Protein AF-A0A4Y8X1B8-F1 (afdb_monomer_lite)

Structure (mmCIF, N/CA/C/O backbone):
data_AF-A0A4Y8X1B8-F1
#
_entry.id   AF-A0A4Y8X1B8-F1
#
loop_
_atom_site.group_PDB
_atom_site.id
_atom_site.type_symbol
_atom_site.label_atom_id
_atom_site.label_alt_id
_atom_site.label_comp_id
_atom_site.label_asym_id
_atom_site.label_entity_id
_atom_site.label_seq_id
_atom_site.pdbx_PDB_ins_code
_atom_site.Cartn_x
_atom_site.Cartn_y
_atom_site.Cartn_z
_atom_site.occupancy
_atom_site.B_iso_or_equiv
_atom_site.auth_seq_id
_atom_site.auth_comp_id
_atom_site.auth_asym_id
_atom_site.auth_atom_id
_atom_site.pdbx_PDB_model_num
ATOM 1 N N . MET A 1 1 ? -8.141 16.284 50.839 1.00 32.81 1 MET A N 1
ATOM 2 C CA . MET A 1 1 ? -8.169 14.913 50.292 1.00 32.81 1 MET A CA 1
ATOM 3 C C . MET A 1 1 ? -8.862 15.010 48.945 1.00 32.81 1 MET A C 1
ATOM 5 O O . MET A 1 1 ? -10.082 15.036 48.886 1.00 32.81 1 MET A O 1
ATOM 9 N N . THR A 1 2 ? -8.084 15.262 47.895 1.00 23.92 2 THR A N 1
ATOM 10 C CA . THR A 1 2 ? -8.598 15.524 46.546 1.00 23.92 2 THR A CA 1
ATOM 11 C C . THR A 1 2 ? -8.732 14.182 45.843 1.00 23.92 2 THR A C 1
ATOM 13 O O . THR A 1 2 ? -7.729 13.539 45.541 1.00 23.92 2 THR A O 1
ATOM 16 N N . LEU A 1 3 ? -9.973 13.729 45.685 1.00 19.64 3 LEU A N 1
ATOM 17 C CA . LEU A 1 3 ? -10.323 12.484 45.017 1.00 19.64 3 LEU A CA 1
ATOM 18 C C . LEU A 1 3 ? -10.182 12.707 43.502 1.00 19.64 3 LEU A C 1
ATOM 20 O O . LEU A 1 3 ? -11.012 13.381 42.897 1.00 19.64 3 LEU A O 1
ATOM 24 N N . TRP A 1 4 ? -9.110 12.192 42.901 1.00 21.41 4 TRP A N 1
ATOM 25 C CA . TRP A 1 4 ? -9.013 12.076 41.447 1.00 21.41 4 TRP A CA 1
ATOM 26 C C . TRP A 1 4 ? -9.917 10.923 41.011 1.00 21.41 4 TRP A C 1
ATOM 28 O O . TRP A 1 4 ? -9.629 9.760 41.286 1.00 21.41 4 TRP A O 1
ATOM 38 N N . LEU A 1 5 ? -11.041 11.256 40.378 1.00 21.44 5 LEU A N 1
ATOM 39 C CA . LEU A 1 5 ? -11.859 10.293 39.650 1.00 21.44 5 LEU A CA 1
ATOM 40 C C . LEU A 1 5 ? -11.074 9.886 38.400 1.00 21.44 5 LEU A C 1
ATOM 42 O O . LEU A 1 5 ? -10.877 10.698 37.498 1.00 21.44 5 LEU A O 1
ATOM 46 N N . ALA A 1 6 ? -10.587 8.645 38.372 1.00 23.09 6 ALA A N 1
ATOM 47 C CA . ALA A 1 6 ? -10.105 8.038 37.140 1.00 23.09 6 ALA A CA 1
ATOM 48 C C . ALA A 1 6 ? -11.269 7.991 36.131 1.00 23.09 6 ALA A C 1
ATOM 50 O O . ALA A 1 6 ? -12.372 7.590 36.522 1.00 23.09 6 ALA A O 1
ATOM 51 N N . PRO A 1 7 ? -11.070 8.402 34.865 1.00 25.70 7 PRO A N 1
ATOM 52 C CA . PRO A 1 7 ? -12.083 8.212 33.839 1.00 25.70 7 PRO A CA 1
ATOM 53 C C . PRO A 1 7 ? -12.388 6.716 33.722 1.00 25.70 7 PRO A C 1
ATOM 55 O O . PRO A 1 7 ? -11.488 5.874 33.742 1.00 25.70 7 PRO A O 1
ATOM 58 N N . SER A 1 8 ? -13.679 6.394 33.677 1.00 29.06 8 SER A N 1
ATOM 59 C CA . SER A 1 8 ? -14.186 5.039 33.493 1.00 29.06 8 SER A CA 1
ATOM 60 C C . SER A 1 8 ? -13.556 4.431 32.246 1.00 29.06 8 SER A C 1
ATOM 62 O O . SER A 1 8 ? -13.736 4.965 31.154 1.00 29.06 8 SER A O 1
ATOM 64 N N . ALA A 1 9 ? -12.822 3.332 32.415 1.00 35.66 9 ALA A N 1
ATOM 65 C CA . ALA A 1 9 ? -12.312 2.534 31.313 1.00 35.66 9 ALA A CA 1
ATOM 66 C C . ALA A 1 9 ? -13.498 2.077 30.450 1.00 35.66 9 ALA A C 1
ATOM 68 O O . ALA A 1 9 ? -14.267 1.207 30.864 1.00 35.66 9 ALA A O 1
ATOM 69 N N . GLY A 1 10 ? -13.675 2.709 29.287 1.00 37.38 10 GLY A N 1
ATOM 70 C CA . GLY A 1 10 ? -14.541 2.192 28.233 1.00 37.38 10 GLY A CA 1
ATOM 71 C C . GLY A 1 10 ? -14.094 0.778 27.864 1.00 37.38 10 GLY A C 1
ATOM 72 O O . GLY A 1 10 ? -12.918 0.431 28.016 1.00 37.38 10 GLY A O 1
ATOM 73 N N . ALA A 1 11 ? -15.033 -0.066 27.440 1.00 39.16 11 ALA A N 1
ATOM 74 C CA . ALA A 1 11 ? -14.688 -1.390 26.945 1.00 39.16 11 ALA A CA 1
ATOM 75 C C . ALA A 1 11 ? -13.701 -1.237 25.774 1.00 39.16 11 ALA A C 1
ATOM 77 O O . ALA A 1 11 ? -13.874 -0.382 24.913 1.00 39.16 11 ALA A O 1
ATOM 78 N N . ILE A 1 12 ? -12.614 -2.007 25.786 1.00 41.34 12 ILE A N 1
ATOM 79 C CA . ILE A 1 12 ? -11.640 -2.025 24.693 1.00 41.34 12 ILE A CA 1
ATOM 80 C C . ILE A 1 12 ? -11.955 -3.258 23.858 1.00 41.34 12 ILE A C 1
ATOM 82 O O . ILE A 1 12 ? -11.802 -4.384 24.342 1.00 41.34 12 ILE A O 1
ATOM 86 N N . SER A 1 13 ? -12.372 -3.051 22.612 1.00 42.44 13 SER A N 1
ATOM 87 C CA . SER A 1 13 ? -12.483 -4.143 21.652 1.00 42.44 13 SER A CA 1
ATOM 88 C C . SER A 1 13 ? -11.076 -4.564 21.227 1.00 42.44 13 SER A C 1
ATOM 90 O O . SER A 1 13 ? -10.301 -3.768 20.690 1.00 42.44 13 SER A O 1
ATOM 92 N N . ILE A 1 14 ? -10.717 -5.817 21.518 1.00 41.62 14 ILE A N 1
ATOM 93 C CA . ILE A 1 14 ? -9.473 -6.422 21.037 1.00 41.62 14 ILE A CA 1
ATOM 94 C C . ILE A 1 14 ? -9.796 -7.087 19.707 1.00 41.62 14 ILE A C 1
ATOM 96 O O . ILE A 1 14 ? -10.222 -8.244 19.661 1.00 41.62 14 ILE A O 1
ATOM 100 N N . SER A 1 15 ? -9.577 -6.361 18.621 1.00 46.97 15 SER A N 1
ATOM 101 C CA . SER A 1 15 ? -9.545 -6.966 17.303 1.00 46.97 15 SER A CA 1
ATOM 102 C C . SER A 1 15 ? -8.184 -7.612 17.082 1.00 46.97 15 SER A C 1
ATOM 104 O O . SER A 1 15 ? -7.118 -7.012 17.262 1.00 46.97 15 SER A O 1
ATOM 106 N N . ARG A 1 16 ? -8.202 -8.883 16.681 1.00 42.53 16 ARG A N 1
ATOM 107 C CA . ARG A 1 16 ? -7.026 -9.469 16.046 1.00 42.53 16 ARG A CA 1
ATOM 108 C C . ARG A 1 16 ? -6.959 -8.806 14.683 1.00 42.53 16 ARG A C 1
ATOM 110 O O . ARG A 1 16 ? -7.831 -9.067 13.857 1.00 42.53 16 ARG A O 1
ATOM 117 N N . GLY A 1 17 ? -5.966 -7.936 14.473 1.00 39.22 17 GLY A N 1
ATOM 118 C CA . GLY A 1 17 ? -5.615 -7.520 13.121 1.00 39.22 17 GLY A CA 1
ATOM 119 C C . GLY A 1 17 ? -5.569 -8.786 12.283 1.00 39.22 17 GLY A C 1
ATOM 120 O O . GLY A 1 17 ? -5.027 -9.785 12.768 1.00 39.22 17 GLY A O 1
ATOM 121 N N . TYR A 1 18 ? -6.258 -8.777 11.135 1.00 37.81 18 TYR A N 1
ATOM 122 C CA . TYR A 1 18 ? -6.296 -9.928 10.241 1.00 37.81 18 TYR A CA 1
ATOM 123 C C . TYR A 1 18 ? -4.885 -10.487 10.213 1.00 37.81 18 TYR A C 1
ATOM 125 O O . TYR A 1 18 ? -3.948 -9.718 9.970 1.00 37.81 18 TYR A O 1
ATOM 133 N N . ASP A 1 19 ? -4.730 -11.771 10.561 1.00 35.44 19 ASP A N 1
ATOM 134 C CA . ASP A 1 19 ? -3.517 -12.483 10.208 1.00 35.44 19 ASP A CA 1
ATOM 135 C C . ASP A 1 19 ? -3.429 -12.200 8.714 1.00 35.44 19 ASP A C 1
ATOM 137 O O . ASP A 1 19 ? -4.254 -12.692 7.940 1.00 35.44 19 ASP A O 1
ATOM 141 N N . ALA A 1 20 ? -2.563 -11.257 8.322 1.00 35.34 20 ALA A N 1
ATOM 142 C CA . ALA A 1 20 ? -2.159 -11.137 6.950 1.00 35.34 20 ALA A CA 1
ATOM 143 C C . ALA A 1 20 ? -1.677 -12.548 6.719 1.00 35.34 20 ALA A C 1
ATOM 145 O O . ALA A 1 20 ? -0.688 -12.968 7.329 1.00 35.34 20 ALA A O 1
ATOM 146 N N . VAL A 1 21 ? -2.493 -13.331 6.015 1.00 32.25 21 VAL A N 1
ATOM 147 C CA . VAL A 1 21 ? -2.108 -14.648 5.580 1.00 32.25 21 VAL A CA 1
ATOM 148 C C . VAL A 1 21 ? -1.034 -14.305 4.566 1.00 32.25 21 VAL A C 1
ATOM 150 O O . VAL A 1 21 ? -1.286 -14.145 3.379 1.00 32.25 21 VAL A O 1
ATOM 153 N N . LEU A 1 22 ? 0.162 -14.039 5.092 1.00 3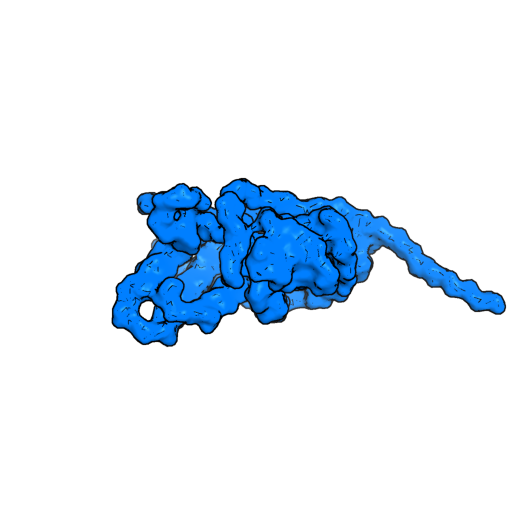6.47 22 LEU A N 1
ATOM 154 C CA . LEU A 1 22 ? 1.430 -14.226 4.448 1.00 36.47 22 LEU A CA 1
ATOM 155 C C . LEU A 1 22 ? 1.398 -15.726 4.180 1.00 36.47 22 LEU A C 1
ATOM 157 O O . LEU A 1 22 ? 1.912 -16.510 4.976 1.00 36.47 22 LEU A O 1
ATOM 161 N N . GLU A 1 23 ? 0.642 -16.137 3.156 1.00 30.20 23 GLU A N 1
ATOM 162 C CA . GLU A 1 23 ? 0.736 -17.471 2.598 1.00 30.20 23 GLU A CA 1
ATOM 163 C C . GLU A 1 23 ? 2.176 -17.564 2.121 1.00 30.20 23 GLU A C 1
ATOM 165 O O . GLU A 1 23 ? 2.534 -17.090 1.051 1.00 30.20 23 GLU A O 1
ATOM 170 N N . ASP A 1 24 ? 3.017 -18.068 3.016 1.00 32.12 24 ASP A N 1
ATOM 171 C CA . ASP A 1 24 ? 4.341 -18.576 2.737 1.00 32.12 24 ASP A CA 1
ATOM 172 C C . ASP A 1 24 ? 5.200 -17.640 1.867 1.00 32.12 24 ASP A C 1
ATOM 174 O O . ASP A 1 24 ? 5.744 -18.036 0.831 1.00 32.12 24 ASP A O 1
ATOM 178 N N . VAL A 1 25 ? 5.376 -16.383 2.307 1.00 36.53 25 VAL A N 1
ATOM 179 C CA . VAL A 1 25 ? 6.475 -15.539 1.809 1.00 36.53 25 VAL A CA 1
ATOM 180 C C . VAL A 1 25 ? 7.775 -16.108 2.387 1.00 36.53 25 VAL A C 1
ATOM 182 O O . VAL A 1 25 ? 8.379 -15.579 3.315 1.00 36.53 25 VAL A O 1
ATOM 185 N N . SER A 1 26 ? 8.204 -17.243 1.841 1.00 30.38 26 SER A N 1
ATOM 186 C CA . SER A 1 26 ? 9.432 -17.981 2.162 1.00 30.38 26 SER A CA 1
ATOM 187 C C . SER A 1 26 ? 10.692 -17.273 1.632 1.00 30.38 26 SER A C 1
ATOM 189 O O . SER A 1 26 ? 11.686 -17.883 1.240 1.00 30.38 26 SER A O 1
ATOM 191 N N . GLY A 1 27 ? 10.668 -15.942 1.565 1.00 36.19 27 GLY A N 1
ATOM 192 C CA . GLY A 1 27 ? 11.840 -15.105 1.336 1.00 36.19 27 GLY A CA 1
ATOM 193 C C . GLY A 1 27 ? 12.053 -14.258 2.565 1.00 36.19 27 GLY A C 1
ATOM 194 O O . GLY A 1 27 ? 11.122 -13.575 2.981 1.00 36.19 27 GLY A O 1
ATOM 195 N N . GLY A 1 28 ? 13.256 -14.306 3.138 1.00 36.25 28 GLY A N 1
ATOM 196 C CA . GLY A 1 28 ? 13.673 -13.308 4.117 1.00 36.25 28 GLY A CA 1
ATOM 197 C C . GLY A 1 28 ? 13.307 -11.910 3.615 1.00 36.25 28 GLY A C 1
ATOM 198 O O . GLY A 1 28 ? 13.334 -11.657 2.408 1.00 36.25 28 GLY A O 1
ATOM 199 N N . ALA A 1 29 ? 12.872 -11.048 4.533 1.00 43.81 29 ALA A N 1
ATOM 200 C CA . ALA A 1 29 ? 12.522 -9.670 4.229 1.00 43.81 29 ALA A CA 1
ATOM 201 C C . ALA A 1 29 ? 13.719 -9.014 3.537 1.00 43.81 29 ALA A C 1
ATOM 203 O O . ALA A 1 29 ? 14.686 -8.733 4.226 1.00 43.81 29 ALA A O 1
ATOM 204 N N . ALA A 1 30 ? 13.656 -8.832 2.214 1.00 51.94 30 ALA A N 1
ATOM 205 C CA . ALA A 1 30 ? 14.743 -8.250 1.434 1.00 51.94 30 ALA A CA 1
ATOM 206 C C . ALA A 1 30 ? 15.096 -6.837 1.932 1.00 51.94 30 ALA A C 1
ATOM 208 O O . ALA A 1 30 ? 14.257 -6.181 2.561 1.00 51.94 30 ALA A O 1
ATOM 209 N N . GLU A 1 31 ? 16.287 -6.342 1.565 1.00 47.38 31 GLU A N 1
ATOM 210 C CA . GLU A 1 31 ? 16.872 -5.090 2.088 1.00 47.38 31 GLU A CA 1
ATOM 211 C C . GLU A 1 31 ? 15.938 -3.870 1.99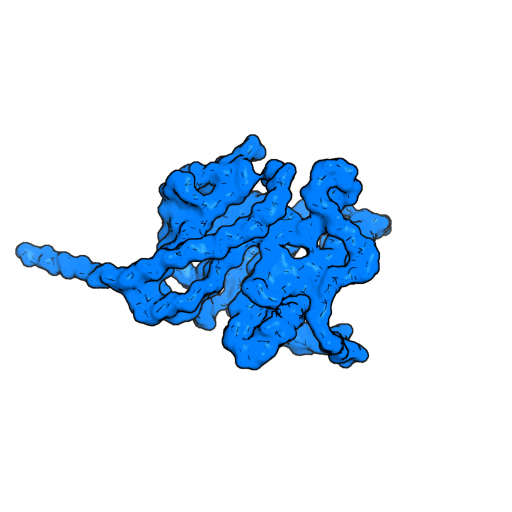2 1.00 47.38 31 GLU A C 1
ATOM 213 O O . GLU A 1 31 ? 15.992 -2.986 2.845 1.00 47.38 31 GLU A O 1
ATOM 218 N N . ASP A 1 32 ? 14.994 -3.900 1.046 1.00 54.72 32 ASP A N 1
ATOM 219 C CA . ASP A 1 32 ? 14.008 -2.860 0.767 1.00 54.72 32 ASP A CA 1
ATOM 220 C C . ASP A 1 32 ? 12.543 -3.287 1.027 1.00 54.72 32 ASP A C 1
ATOM 222 O O . ASP A 1 32 ? 11.623 -2.703 0.454 1.00 54.72 32 ASP A O 1
ATOM 226 N N . ALA A 1 33 ? 12.244 -4.308 1.827 1.00 58.34 33 ALA A N 1
ATOM 227 C CA . ALA A 1 33 ? 10.855 -4.743 2.013 1.00 58.34 33 ALA A CA 1
ATOM 228 C C . ALA A 1 33 ? 10.021 -3.697 2.786 1.00 58.34 33 ALA A C 1
ATOM 230 O O . ALA A 1 33 ? 10.399 -3.251 3.872 1.00 58.34 33 ALA A O 1
ATOM 231 N N . LEU A 1 34 ? 8.879 -3.298 2.211 1.00 67.25 34 LEU A N 1
ATOM 232 C CA . LEU A 1 34 ? 7.889 -2.421 2.838 1.00 67.25 34 LEU A CA 1
ATOM 233 C C . LEU A 1 34 ? 6.577 -3.196 2.986 1.00 67.25 34 LEU A C 1
ATOM 235 O O . LEU A 1 34 ? 5.917 -3.469 1.985 1.00 67.25 34 LEU A O 1
ATOM 239 N N . PHE A 1 35 ? 6.209 -3.546 4.214 1.00 71.00 35 PHE A N 1
ATOM 240 C CA . PHE A 1 35 ? 5.011 -4.333 4.496 1.00 71.00 35 PHE A CA 1
ATOM 241 C C . PHE A 1 35 ? 3.823 -3.438 4.814 1.00 71.00 35 PHE A C 1
ATOM 243 O O . PHE A 1 35 ? 3.973 -2.482 5.574 1.00 71.00 35 PHE A O 1
ATOM 250 N N . ILE A 1 36 ? 2.644 -3.778 4.288 1.00 71.81 36 ILE A N 1
ATOM 251 C CA . ILE A 1 36 ? 1.384 -3.082 4.585 1.00 71.81 36 ILE A CA 1
ATOM 252 C C . ILE A 1 36 ? 0.428 -4.044 5.289 1.00 71.81 36 ILE A C 1
ATOM 254 O O . ILE A 1 36 ? 0.054 -5.074 4.736 1.00 71.81 36 ILE A O 1
ATOM 258 N N . TYR A 1 37 ? -0.017 -3.675 6.486 1.00 67.62 37 TYR A N 1
ATOM 259 C CA . TYR A 1 37 ? -0.998 -4.422 7.269 1.00 67.62 37 TYR A CA 1
ATOM 260 C C . TYR A 1 37 ? -2.391 -3.804 7.104 1.00 67.62 37 TYR A C 1
ATOM 262 O O . TYR A 1 37 ? -2.575 -2.666 7.536 1.00 67.62 37 TYR A O 1
ATOM 270 N N . PRO A 1 38 ? -3.380 -4.499 6.515 1.00 62.84 38 PRO A N 1
ATOM 271 C CA . PRO A 1 38 ? -4.771 -4.066 6.528 1.00 62.84 38 PRO A CA 1
ATOM 272 C C . PRO A 1 38 ? -5.421 -4.400 7.863 1.00 62.84 38 PRO A C 1
ATOM 274 O O . PRO A 1 38 ? -5.481 -5.567 8.247 1.00 62.84 38 PRO A O 1
ATOM 277 N N . VAL A 1 39 ? -6.029 -3.416 8.517 1.00 64.38 39 VAL A N 1
ATOM 278 C CA . VAL A 1 39 ? -7.030 -3.686 9.548 1.00 64.38 39 VAL A CA 1
ATOM 279 C C . VAL A 1 39 ? -8.213 -2.743 9.349 1.00 64.38 39 VAL A C 1
ATOM 281 O O . VAL A 1 39 ? -8.120 -1.532 9.509 1.00 64.38 39 VAL A O 1
ATOM 284 N N . HIS A 1 40 ? -9.364 -3.294 8.981 1.00 62.53 40 HIS A N 1
ATOM 285 C CA . HIS A 1 40 ? -10.598 -2.523 8.997 1.00 62.53 40 HIS A CA 1
ATOM 286 C C . HIS A 1 40 ? -11.455 -2.990 10.156 1.00 62.53 40 HIS A C 1
ATOM 288 O O . HIS A 1 40 ? -11.946 -4.118 10.144 1.00 62.53 40 HIS A O 1
ATOM 294 N N . GLU A 1 41 ? -11.653 -2.098 11.117 1.00 62.59 41 GLU A N 1
ATOM 295 C CA . GLU A 1 41 ? -12.482 -2.356 12.280 1.00 62.59 41 GLU A CA 1
ATOM 296 C C . GLU A 1 41 ? -13.557 -1.285 12.407 1.00 62.59 41 GLU A C 1
ATOM 298 O O . GLU A 1 41 ? -13.306 -0.081 12.313 1.00 62.59 41 GLU A O 1
ATOM 303 N N . VAL A 1 42 ? -14.789 -1.748 12.606 1.00 59.50 42 VAL A N 1
ATOM 304 C CA . VAL A 1 42 ? -15.896 -0.883 13.003 1.00 59.50 42 VAL A CA 1
ATOM 305 C C . VAL A 1 42 ? -15.936 -0.930 14.517 1.00 59.50 42 VAL A C 1
ATOM 307 O O . VAL A 1 42 ? -16.360 -1.929 15.092 1.00 59.50 42 VAL A O 1
ATOM 310 N N . ILE A 1 43 ? -15.478 0.144 15.149 1.00 63.38 43 ILE A N 1
ATOM 311 C CA . ILE A 1 43 ? -15.431 0.231 16.602 1.00 63.38 43 ILE A CA 1
ATOM 312 C C . ILE A 1 43 ? -16.770 0.802 17.078 1.00 63.38 43 ILE A C 1
ATOM 314 O O . ILE A 1 43 ? -17.217 1.830 16.553 1.00 63.38 43 ILE A O 1
ATOM 318 N N . PRO A 1 44 ? -17.462 0.139 18.019 1.00 59.97 44 PRO A N 1
ATOM 319 C CA . PRO A 1 44 ? -18.630 0.721 18.659 1.00 59.97 44 PRO A CA 1
ATOM 320 C C . PRO A 1 44 ? -18.284 2.068 19.307 1.00 59.97 44 PRO A C 1
ATOM 322 O O . PRO A 1 44 ? -17.214 2.239 19.883 1.00 59.97 44 PRO A O 1
ATOM 325 N N . SER A 1 45 ? -19.203 3.031 19.220 1.00 58.88 45 SER A N 1
ATOM 326 C CA . SER A 1 45 ? -19.035 4.346 19.852 1.00 58.88 45 SER A CA 1
ATOM 327 C C . SER A 1 45 ? -18.765 4.200 21.355 1.00 58.88 45 SER A C 1
ATOM 329 O O . SER A 1 45 ? -19.484 3.474 22.047 1.00 58.88 45 SER A O 1
ATOM 331 N N . GLY A 1 46 ? -17.732 4.886 21.852 1.00 62.88 46 GLY A N 1
ATOM 332 C CA . GLY A 1 46 ? -17.314 4.851 23.258 1.00 62.88 46 GLY A CA 1
ATOM 333 C C . GLY A 1 46 ? -16.379 3.697 23.642 1.00 62.88 46 GLY A C 1
ATOM 334 O O . GLY A 1 46 ? -16.015 3.592 24.816 1.00 62.88 46 GLY A O 1
ATOM 335 N N . GLU A 1 47 ? -15.977 2.853 22.688 1.00 69.56 47 GLU A N 1
ATOM 336 C CA . GLU A 1 47 ? -14.942 1.836 22.884 1.00 69.56 47 GLU A CA 1
ATOM 337 C C . GLU A 1 47 ? -13.602 2.289 22.297 1.00 69.56 47 GLU A C 1
ATOM 339 O O . GLU A 1 47 ? -13.534 2.845 21.204 1.00 69.56 47 GLU A O 1
ATOM 344 N N . GLY A 1 48 ? -12.514 2.034 23.025 1.00 76.62 48 GLY A N 1
ATOM 345 C CA . GLY A 1 48 ? -11.165 2.272 22.516 1.00 76.62 48 GLY A CA 1
ATOM 346 C C . GLY A 1 48 ? -10.737 1.179 21.536 1.00 76.62 48 GLY A C 1
ATOM 347 O O . GLY A 1 48 ? -11.121 0.014 21.668 1.00 76.62 48 GLY A O 1
ATOM 348 N N . LEU A 1 49 ? -9.876 1.530 20.584 1.00 83.31 49 LEU A N 1
ATOM 349 C CA . LEU A 1 49 ? -9.223 0.582 19.687 1.00 83.31 49 LEU A CA 1
ATOM 350 C C . LEU A 1 49 ? -8.010 -0.052 20.356 1.00 83.31 49 LEU A C 1
ATOM 352 O O . LEU A 1 49 ? -7.159 0.670 20.878 1.00 83.31 49 LEU A O 1
ATOM 356 N N . ARG A 1 50 ? -7.850 -1.372 20.233 1.00 85.38 50 ARG A N 1
ATOM 357 C CA . ARG A 1 50 ? -6.575 -2.042 20.513 1.00 85.38 50 ARG A CA 1
ATOM 358 C C . ARG A 1 50 ? -6.306 -3.143 19.494 1.00 85.38 50 ARG A C 1
ATOM 360 O O . ARG A 1 50 ? -6.961 -4.179 19.518 1.00 85.38 50 ARG A O 1
ATOM 367 N N . ILE A 1 51 ? -5.317 -2.923 18.628 1.00 83.88 51 ILE A N 1
ATOM 368 C CA . ILE A 1 51 ? -4.942 -3.850 17.549 1.00 83.88 51 ILE A CA 1
ATOM 369 C C . ILE A 1 51 ? -3.542 -4.392 17.781 1.00 83.88 51 ILE A C 1
ATOM 371 O O . ILE A 1 51 ? -2.608 -3.628 18.012 1.00 83.88 51 ILE A O 1
ATOM 375 N N . LEU A 1 52 ? -3.394 -5.709 17.648 1.00 84.81 52 LEU A N 1
ATOM 376 C CA . LEU A 1 52 ? -2.100 -6.381 17.579 1.00 84.81 52 LEU A CA 1
ATOM 377 C C . LEU A 1 52 ? -1.634 -6.499 16.120 1.00 84.81 52 LEU A C 1
ATOM 379 O O . LEU A 1 52 ? -2.271 -7.174 15.314 1.00 84.81 52 LEU A O 1
ATOM 383 N N . PHE A 1 53 ? -0.481 -5.910 15.817 1.00 84.38 53 PHE A N 1
ATOM 384 C CA . PHE A 1 53 ? 0.281 -6.118 14.590 1.00 84.38 53 PHE A CA 1
ATOM 385 C C . PHE A 1 53 ? 1.387 -7.137 14.853 1.00 84.38 53 PHE A C 1
ATOM 387 O O . PHE A 1 53 ? 2.376 -6.842 15.530 1.00 84.38 53 PHE A O 1
ATOM 394 N N . ARG A 1 54 ? 1.221 -8.354 14.331 1.00 85.44 54 ARG A N 1
ATOM 395 C CA . ARG A 1 54 ? 2.241 -9.403 14.446 1.00 85.44 54 ARG A CA 1
ATOM 396 C C . ARG A 1 54 ? 3.480 -9.044 13.630 1.00 85.44 54 ARG A C 1
ATOM 398 O O . ARG A 1 54 ? 3.373 -8.435 12.565 1.00 85.44 54 ARG A O 1
ATOM 405 N N . ALA A 1 55 ? 4.645 -9.462 14.119 1.00 82.56 55 ALA A N 1
ATOM 406 C CA . ALA A 1 55 ? 5.889 -9.305 13.376 1.00 82.56 55 ALA A CA 1
ATOM 407 C C . ALA A 1 55 ? 5.807 -10.021 12.011 1.00 82.56 55 ALA A C 1
ATOM 409 O O . ALA A 1 55 ? 5.217 -11.105 11.944 1.00 82.56 55 ALA A O 1
ATOM 410 N N . PRO A 1 56 ? 6.380 -9.445 10.935 1.00 77.19 56 PRO A N 1
ATOM 411 C CA . PRO A 1 56 ? 6.519 -10.153 9.667 1.00 77.19 56 PRO A CA 1
ATOM 412 C C . PRO A 1 56 ? 7.292 -11.467 9.843 1.00 77.19 56 PRO A C 1
ATOM 414 O O . PRO A 1 56 ? 8.070 -11.621 10.788 1.00 77.19 56 PRO A O 1
ATOM 417 N N . HIS A 1 57 ? 7.120 -12.406 8.911 1.00 75.75 57 HIS A N 1
ATOM 418 C CA . HIS A 1 57 ? 7.900 -13.643 8.909 1.00 75.75 57 HIS A CA 1
ATOM 419 C C . HIS A 1 57 ? 9.413 -13.344 8.909 1.00 75.75 57 HIS A C 1
ATOM 421 O O . HIS A 1 57 ? 9.883 -12.493 8.156 1.00 75.75 57 HIS A O 1
ATOM 427 N N . GLY A 1 58 ? 10.176 -14.028 9.769 1.00 77.81 58 GLY A N 1
ATOM 428 C CA . GLY A 1 58 ? 11.615 -13.782 9.944 1.00 77.81 58 GLY A CA 1
ATOM 429 C C . GLY A 1 58 ? 11.963 -12.530 10.762 1.00 77.81 58 GLY A C 1
ATOM 430 O O . GLY A 1 58 ? 13.139 -12.195 10.896 1.00 77.81 58 GLY A O 1
ATOM 431 N N . CYS A 1 59 ? 10.965 -11.850 11.330 1.00 84.25 59 CYS A N 1
ATOM 432 C CA . CYS A 1 59 ? 11.152 -10.710 12.217 1.00 84.25 59 CYS A CA 1
ATOM 433 C C . CYS A 1 59 ? 10.623 -11.001 13.630 1.00 84.25 59 CYS A C 1
ATOM 435 O O . CYS A 1 59 ? 9.777 -11.865 13.849 1.00 84.25 59 CYS A O 1
ATOM 437 N N . SER A 1 60 ? 11.113 -10.256 14.615 1.00 89.44 60 SER A N 1
ATOM 438 C CA . SER A 1 60 ? 10.659 -10.287 16.007 1.00 89.44 60 SER A CA 1
ATOM 439 C C . SER A 1 60 ? 10.435 -8.867 16.530 1.00 89.44 60 SER A C 1
ATOM 441 O O . SER A 1 60 ? 11.134 -7.953 16.095 1.00 89.44 60 SER A O 1
ATOM 443 N N . PRO A 1 61 ? 9.487 -8.635 17.452 1.00 88.62 61 PRO A N 1
ATOM 444 C CA . PRO A 1 61 ? 9.269 -7.308 18.030 1.00 88.62 61 PRO A CA 1
ATOM 445 C C . PRO A 1 61 ? 10.530 -6.775 18.725 1.00 88.62 61 PRO A C 1
ATOM 447 O O . PRO A 1 61 ? 11.193 -7.498 19.468 1.00 88.62 61 PRO A O 1
ATOM 450 N N . ALA A 1 62 ? 10.859 -5.508 18.480 1.00 87.69 62 ALA A N 1
ATOM 451 C CA . ALA A 1 62 ? 12.008 -4.806 19.049 1.00 87.69 62 ALA A CA 1
ATOM 452 C C . ALA A 1 62 ? 11.560 -3.581 19.857 1.00 87.69 62 ALA A C 1
ATOM 454 O O . ALA A 1 62 ? 10.394 -3.190 19.839 1.00 87.69 62 ALA A O 1
ATOM 455 N N . THR A 1 63 ? 12.477 -2.940 20.581 1.00 80.88 63 THR A N 1
ATOM 456 C CA . THR A 1 63 ? 12.156 -1.707 21.311 1.00 80.88 63 THR A CA 1
ATOM 457 C C . THR A 1 63 ? 11.774 -0.572 20.351 1.00 80.88 63 THR A C 1
ATOM 459 O O . THR A 1 63 ? 12.321 -0.452 19.260 1.00 80.88 63 THR A O 1
ATOM 462 N N . GLY A 1 64 ? 10.843 0.294 20.766 1.00 75.06 64 GLY A N 1
ATOM 463 C CA . GLY A 1 64 ? 10.578 1.561 20.072 1.00 75.06 64 GLY A CA 1
ATOM 464 C C . GLY A 1 64 ? 9.846 1.462 18.727 1.00 75.06 64 GLY A C 1
ATOM 465 O O . GLY A 1 64 ? 10.303 2.052 17.757 1.00 75.06 64 GLY A O 1
ATOM 466 N N . SER A 1 65 ? 8.682 0.798 18.675 1.00 83.81 65 SER A N 1
ATOM 467 C CA . SER A 1 65 ? 7.870 0.640 17.445 1.00 83.81 65 SER A CA 1
ATOM 468 C C . SER A 1 65 ? 8.691 0.112 16.263 1.00 83.81 65 SER A C 1
ATOM 470 O O . SER A 1 65 ? 8.679 0.684 15.178 1.00 83.81 65 SER A O 1
ATOM 472 N N . ALA A 1 66 ? 9.447 -0.960 16.486 1.00 88.19 66 ALA A N 1
ATOM 473 C CA . ALA A 1 66 ? 10.296 -1.565 15.471 1.00 88.19 66 ALA A CA 1
ATOM 474 C C . ALA A 1 66 ? 10.225 -3.093 15.538 1.00 88.19 66 ALA A C 1
ATOM 476 O O . ALA A 1 66 ? 9.827 -3.675 16.551 1.00 88.19 66 ALA A O 1
ATOM 477 N N . PHE A 1 67 ? 10.649 -3.734 14.457 1.00 88.38 67 PHE A N 1
ATOM 478 C CA . PHE A 1 67 ? 10.857 -5.170 14.361 1.00 88.38 67 PHE A CA 1
ATOM 479 C C . PHE A 1 67 ? 12.327 -5.450 14.037 1.00 88.38 67 PHE A C 1
ATOM 481 O O . PHE A 1 67 ? 12.888 -4.833 13.140 1.00 88.38 67 PHE A O 1
ATOM 488 N N . THR A 1 68 ? 12.957 -6.389 14.735 1.00 89.62 68 THR A N 1
ATOM 489 C CA . THR A 1 68 ? 14.278 -6.916 14.372 1.00 89.62 68 THR A CA 1
ATOM 490 C C . THR A 1 68 ? 14.086 -8.074 13.406 1.00 89.62 68 THR A C 1
ATOM 492 O O . THR A 1 68 ? 13.501 -9.086 13.781 1.00 89.62 68 THR A O 1
ATOM 495 N N . CYS A 1 69 ? 14.586 -7.937 12.186 1.00 85.31 69 CYS A N 1
ATOM 496 C CA . CYS A 1 69 ? 14.613 -8.975 11.159 1.00 85.31 69 CYS A CA 1
ATOM 497 C C . CYS A 1 69 ? 16.056 -9.467 10.946 1.00 85.31 69 CYS A C 1
ATOM 499 O O . CYS A 1 69 ? 16.995 -8.855 11.459 1.00 85.31 69 CYS A O 1
ATOM 501 N N . GLU A 1 70 ? 16.252 -10.544 10.175 1.00 82.25 70 GLU A N 1
ATOM 502 C CA . GLU A 1 70 ? 17.593 -11.087 9.859 1.00 82.25 70 GLU A CA 1
ATOM 503 C C . GLU A 1 70 ? 18.559 -10.023 9.309 1.00 82.25 70 GLU A C 1
ATOM 505 O O . GLU A 1 70 ? 19.741 -10.014 9.645 1.00 82.25 70 GLU A O 1
ATOM 510 N N . GLU A 1 71 ? 18.038 -9.087 8.519 1.00 78.00 71 GLU A N 1
ATOM 511 C CA . GLU A 1 71 ? 18.811 -8.020 7.878 1.00 78.00 71 GLU A CA 1
ATOM 512 C C . GLU A 1 71 ? 18.935 -6.736 8.719 1.00 78.00 71 GLU A C 1
ATOM 514 O O . GLU A 1 71 ? 19.573 -5.772 8.299 1.00 78.00 71 GLU A O 1
ATOM 519 N N . GLY A 1 72 ? 18.331 -6.691 9.911 1.00 85.06 72 GLY A N 1
ATOM 520 C CA . GLY A 1 72 ? 18.418 -5.553 10.823 1.00 85.06 72 GLY A CA 1
ATOM 521 C C . GLY A 1 72 ? 17.072 -5.058 11.349 1.00 85.06 72 GLY A C 1
ATOM 522 O O . GLY A 1 72 ? 16.033 -5.702 11.211 1.00 85.06 72 GLY A O 1
ATOM 523 N N . SER A 1 73 ? 17.105 -3.897 12.004 1.00 87.44 73 SER A N 1
ATOM 524 C CA . SER A 1 73 ? 15.910 -3.269 12.570 1.00 87.44 73 SER A CA 1
ATOM 525 C C . SER A 1 73 ? 15.086 -2.577 11.483 1.00 87.44 73 SER A C 1
ATOM 527 O O . SER A 1 73 ? 15.619 -1.822 10.668 1.00 87.44 73 SER A O 1
ATOM 529 N N . ARG A 1 74 ? 13.776 -2.816 11.488 1.00 86.88 74 ARG A N 1
ATOM 530 C CA . ARG A 1 74 ? 12.786 -2.224 10.591 1.00 86.88 74 ARG A CA 1
ATOM 531 C C . ARG A 1 74 ? 11.790 -1.419 11.413 1.00 86.88 74 ARG A C 1
ATOM 533 O O . ARG A 1 74 ? 11.209 -1.916 12.375 1.00 86.88 74 ARG A O 1
ATOM 540 N N . GLU A 1 75 ? 11.592 -0.168 11.028 1.00 90.19 75 GLU A N 1
ATOM 541 C CA . GLU A 1 75 ? 10.635 0.724 11.675 1.00 90.19 75 GLU A CA 1
ATOM 542 C C . GLU A 1 75 ? 9.197 0.261 11.399 1.00 90.19 75 GLU A C 1
ATOM 544 O O . GLU A 1 75 ? 8.878 -0.098 10.267 1.00 90.19 75 GLU A O 1
ATOM 549 N N . PHE A 1 76 ? 8.332 0.293 12.415 1.00 90.31 76 PHE A N 1
ATOM 550 C CA . PHE A 1 76 ? 6.886 0.120 12.290 1.00 90.31 76 PHE A CA 1
ATOM 551 C C . PHE A 1 76 ? 6.173 1.453 12.525 1.00 90.31 76 PHE A C 1
ATOM 553 O O . PHE A 1 76 ? 6.363 2.116 13.548 1.00 90.31 76 PHE A O 1
ATOM 560 N N . ARG A 1 77 ? 5.298 1.827 11.591 1.00 91.62 77 ARG A N 1
ATOM 561 C CA . ARG A 1 77 ? 4.474 3.034 11.661 1.00 91.62 77 ARG A CA 1
ATOM 562 C C . ARG A 1 77 ? 3.006 2.702 11.425 1.00 91.62 77 ARG A C 1
ATOM 564 O O . ARG A 1 77 ? 2.655 2.267 10.328 1.00 91.62 77 ARG A O 1
ATOM 571 N N . PRO A 1 78 ? 2.131 2.910 12.417 1.00 89.19 78 PRO A N 1
ATOM 572 C CA . PRO A 1 78 ? 0.713 2.662 12.236 1.00 89.19 78 PRO A CA 1
ATOM 573 C C . PRO A 1 78 ? 0.040 3.844 11.522 1.00 89.19 78 PRO A C 1
ATOM 575 O O . PRO A 1 78 ? 0.373 5.000 11.754 1.00 89.19 78 PRO A O 1
ATOM 578 N N . VAL A 1 79 ? -0.912 3.569 10.640 1.00 87.38 79 VAL A N 1
ATOM 579 C CA . VAL A 1 79 ? -1.702 4.578 9.919 1.00 87.38 79 VAL A CA 1
ATOM 580 C C . VAL A 1 79 ? -3.116 4.525 10.483 1.00 87.38 79 VAL A C 1
ATOM 582 O O . VAL A 1 79 ? -3.808 3.536 10.263 1.00 87.38 79 VAL A O 1
ATOM 585 N N . LEU A 1 80 ? -3.528 5.529 11.260 1.00 85.81 80 LEU A N 1
ATOM 586 C CA . LEU A 1 80 ? -4.856 5.573 11.879 1.00 85.81 80 LEU A CA 1
ATOM 587 C C . LEU A 1 80 ? -5.555 6.883 11.532 1.00 85.81 80 LEU A C 1
ATOM 589 O O . LEU A 1 80 ? -5.109 7.941 11.976 1.00 85.81 80 LEU A O 1
ATOM 593 N N . ASN A 1 81 ? -6.673 6.778 10.813 1.00 82.38 81 ASN A N 1
ATOM 594 C CA . ASN A 1 81 ? -7.584 7.890 10.557 1.00 82.38 81 ASN A CA 1
ATOM 595 C C . ASN A 1 81 ? -9.009 7.526 10.963 1.00 82.38 81 ASN A C 1
ATOM 597 O O . ASN A 1 81 ? -9.454 6.394 10.753 1.00 82.38 81 ASN A O 1
ATOM 601 N N . ASP A 1 82 ? -9.733 8.499 11.500 1.00 77.69 82 ASP A N 1
ATOM 602 C CA . ASP A 1 82 ? -11.163 8.367 11.752 1.00 77.69 82 ASP A CA 1
ATOM 603 C C . ASP A 1 82 ? -11.981 8.530 10.453 1.00 77.69 82 ASP A C 1
ATOM 605 O O . ASP A 1 82 ? -11.452 8.806 9.370 1.00 77.69 82 ASP A O 1
ATOM 609 N N . VAL A 1 83 ? -13.304 8.384 10.551 1.00 70.81 83 VAL A N 1
ATOM 610 C CA . VAL A 1 83 ? -14.230 8.656 9.434 1.00 70.81 83 VAL A CA 1
ATOM 611 C C . VAL A 1 83 ? -14.167 10.091 8.907 1.00 70.81 83 VAL A C 1
ATOM 613 O O . VAL A 1 83 ? -14.541 10.331 7.756 1.00 70.81 83 VAL A O 1
ATOM 616 N N . SER A 1 84 ? -13.723 11.041 9.730 1.00 72.69 84 SER A N 1
ATOM 617 C CA . SER A 1 84 ? -13.536 12.447 9.362 1.00 72.69 84 SER A CA 1
ATOM 618 C C . SER A 1 84 ? -12.240 12.667 8.578 1.00 72.69 84 SER A C 1
ATOM 620 O O . SER A 1 84 ? -12.051 13.746 8.016 1.00 72.69 84 SER A O 1
ATOM 622 N N . ARG A 1 85 ? -11.401 11.625 8.465 1.00 74.56 85 ARG A N 1
ATOM 623 C CA . ARG A 1 85 ? -10.073 11.607 7.830 1.00 74.56 85 ARG A CA 1
ATOM 624 C C . ARG A 1 85 ? -9.039 12.424 8.584 1.00 74.56 85 ARG A C 1
ATOM 626 O O . ARG A 1 85 ? -8.051 12.868 7.996 1.00 74.56 85 ARG A O 1
ATOM 633 N N . GLU A 1 86 ? -9.258 12.597 9.876 1.00 81.06 86 GLU A N 1
ATOM 634 C CA . GLU A 1 86 ? -8.294 13.202 10.772 1.00 81.06 86 GLU A CA 1
ATOM 635 C C . GLU A 1 86 ? -7.426 12.114 11.401 1.00 81.06 86 GLU A C 1
ATOM 637 O O . GLU A 1 86 ? -7.873 10.991 11.656 1.00 81.06 86 GLU A O 1
ATOM 642 N N . ALA A 1 87 ? -6.154 12.449 11.619 1.00 82.00 87 ALA A N 1
ATOM 643 C CA . ALA A 1 87 ? -5.218 11.550 12.268 1.00 82.00 87 ALA A CA 1
ATOM 644 C C . ALA A 1 87 ? -5.656 11.305 13.715 1.00 82.00 87 ALA A C 1
ATOM 646 O O . ALA A 1 87 ? -5.882 12.240 14.485 1.00 82.00 87 ALA A O 1
ATOM 647 N N . VAL A 1 88 ? -5.734 10.035 14.092 1.00 85.25 88 VAL A N 1
ATOM 648 C CA . VAL A 1 88 ? -6.144 9.623 15.434 1.00 85.25 88 VAL A CA 1
ATOM 649 C C . VAL A 1 88 ? -4.923 9.552 16.346 1.00 85.25 88 VAL A C 1
ATOM 651 O O . VAL A 1 88 ? -3.881 9.019 15.966 1.00 85.25 88 VAL A O 1
ATOM 654 N N . SER A 1 89 ? -5.050 10.048 17.578 1.00 87.19 89 SER A N 1
ATOM 655 C CA . SER A 1 89 ? -4.006 9.874 18.594 1.00 87.19 89 SER A CA 1
ATOM 656 C C . SER A 1 89 ? -3.943 8.424 19.065 1.00 87.19 89 SER A C 1
ATOM 658 O O . SER A 1 89 ? -4.961 7.821 19.401 1.00 87.19 89 SER A O 1
ATOM 660 N N . TYR A 1 90 ? -2.737 7.866 19.125 1.00 89.69 90 TYR A N 1
ATOM 661 C CA . TYR A 1 90 ? -2.517 6.484 19.532 1.00 89.69 90 TYR A CA 1
ATOM 662 C C . TYR A 1 90 ? -1.280 6.346 20.420 1.00 89.69 90 TYR A C 1
ATOM 664 O O . TYR A 1 90 ? -0.368 7.175 20.404 1.00 89.69 90 TYR A O 1
ATOM 672 N N . SER A 1 91 ? -1.231 5.255 21.174 1.00 89.81 91 SER A N 1
ATOM 673 C CA . SER A 1 91 ? -0.043 4.768 21.863 1.00 89.81 91 SER A CA 1
ATOM 674 C C . SER A 1 91 ? 0.389 3.424 21.284 1.00 89.81 91 SER A C 1
ATOM 676 O O . SER A 1 91 ? -0.407 2.695 20.686 1.00 89.81 91 SER A O 1
ATOM 678 N N . VAL A 1 92 ? 1.675 3.113 21.436 1.00 90.62 92 VAL A N 1
ATOM 679 C CA . VAL A 1 92 ? 2.263 1.868 20.945 1.00 90.62 92 VAL A CA 1
ATOM 680 C C . VAL A 1 92 ? 2.903 1.116 22.104 1.00 90.62 92 VAL A C 1
ATOM 682 O O . VAL A 1 92 ? 3.729 1.666 22.830 1.00 90.62 92 VAL A O 1
ATOM 685 N N . GLU A 1 93 ? 2.536 -0.150 22.251 1.00 90.62 93 GLU A N 1
ATOM 686 C CA . GLU A 1 93 ? 3.099 -1.095 23.209 1.00 90.62 93 GLU A CA 1
ATOM 687 C C . GLU A 1 93 ? 3.759 -2.240 22.434 1.00 90.62 93 GLU A C 1
ATOM 689 O O . GLU A 1 93 ? 3.149 -2.843 21.558 1.00 90.62 93 GLU A O 1
ATOM 694 N N . VAL A 1 94 ? 5.012 -2.564 22.746 1.00 89.75 94 VAL A N 1
ATOM 695 C CA . VAL A 1 94 ? 5.691 -3.720 22.148 1.00 89.75 94 VAL A CA 1
ATOM 696 C C . VAL A 1 94 ? 5.538 -4.912 23.083 1.00 89.75 94 VAL A C 1
ATOM 698 O O . VAL A 1 94 ? 5.895 -4.836 24.257 1.00 89.75 94 VAL A O 1
ATOM 701 N N . THR A 1 95 ? 5.047 -6.026 22.550 1.00 88.69 95 THR A N 1
ATOM 702 C CA . THR A 1 95 ? 4.895 -7.299 23.262 1.00 88.69 95 THR A CA 1
ATOM 703 C C . THR A 1 95 ? 5.711 -8.393 22.581 1.00 88.69 95 THR A C 1
ATOM 705 O O . THR A 1 95 ? 6.232 -8.202 21.486 1.00 88.69 95 THR A O 1
ATOM 708 N N . HIS A 1 96 ? 5.792 -9.571 23.198 1.00 85.19 96 HIS A N 1
ATOM 709 C CA . HIS A 1 96 ? 6.416 -10.739 22.572 1.00 85.19 96 HIS A CA 1
ATOM 710 C C . HIS A 1 96 ? 5.638 -11.254 21.345 1.00 85.19 96 HIS A C 1
ATOM 712 O O . HIS A 1 96 ? 6.221 -11.931 20.504 1.00 85.19 96 HIS A O 1
ATOM 718 N N . GLU A 1 97 ? 4.344 -10.933 21.221 1.00 81.06 97 GLU A N 1
ATOM 719 C CA . GLU A 1 97 ? 3.506 -11.362 20.092 1.00 81.06 97 GLU A CA 1
ATOM 720 C C . GLU A 1 97 ? 3.548 -10.391 18.902 1.00 81.06 97 GLU A C 1
ATOM 722 O O . GLU A 1 97 ? 3.159 -10.754 17.790 1.00 81.06 97 GLU A O 1
ATOM 727 N N . GLY A 1 98 ? 3.976 -9.146 19.123 1.00 87.06 98 GLY A N 1
ATOM 728 C CA . GLY A 1 98 ? 3.856 -8.081 18.134 1.00 87.06 98 GLY A CA 1
ATOM 729 C C . GLY A 1 98 ? 3.820 -6.685 18.740 1.00 87.06 98 GLY A C 1
ATOM 730 O O . GLY A 1 98 ? 4.082 -6.478 19.927 1.00 87.06 98 GLY A O 1
ATOM 731 N N . VAL A 1 99 ? 3.448 -5.724 17.906 1.00 87.75 99 VAL A N 1
ATOM 732 C CA . VAL A 1 99 ? 3.234 -4.331 18.286 1.00 87.75 99 VAL A CA 1
ATOM 733 C C . VAL A 1 99 ? 1.742 -4.092 18.478 1.00 87.75 99 VAL A C 1
ATOM 735 O O . VAL A 1 99 ? 0.950 -4.306 17.568 1.00 87.75 99 VAL A O 1
ATOM 738 N N . ILE A 1 100 ? 1.349 -3.647 19.663 1.00 88.25 100 ILE A N 1
ATOM 739 C CA . ILE A 1 100 ? -0.022 -3.280 19.988 1.00 88.25 100 ILE A CA 1
ATOM 740 C C . ILE A 1 100 ? -0.187 -1.776 19.811 1.00 88.25 100 ILE A C 1
ATOM 742 O O . ILE A 1 100 ? 0.530 -0.988 20.423 1.00 88.25 100 ILE A O 1
ATOM 746 N N . VAL A 1 101 ? -1.162 -1.378 19.003 1.00 88.12 101 VAL A N 1
ATOM 747 C CA . VAL A 1 101 ? -1.560 0.021 18.833 1.00 88.12 101 VAL A CA 1
ATOM 748 C C . VAL A 1 101 ? -2.872 0.237 19.563 1.00 88.12 101 VAL A C 1
ATOM 750 O O . VAL A 1 101 ? -3.844 -0.475 19.308 1.00 88.12 101 VAL A O 1
ATOM 753 N N . THR A 1 102 ? -2.888 1.208 20.475 1.00 88.44 102 THR A N 1
ATOM 754 C CA . THR A 1 102 ? -4.075 1.569 21.255 1.00 88.44 102 THR A CA 1
ATOM 755 C C . THR A 1 102 ? -4.503 2.990 20.924 1.00 88.44 102 THR A C 1
ATOM 757 O O . THR A 1 102 ? -3.697 3.908 21.045 1.00 88.44 102 THR A O 1
ATOM 760 N N . ALA A 1 103 ? -5.763 3.186 20.549 1.00 88.00 103 ALA A N 1
ATOM 761 C CA . ALA A 1 103 ? -6.35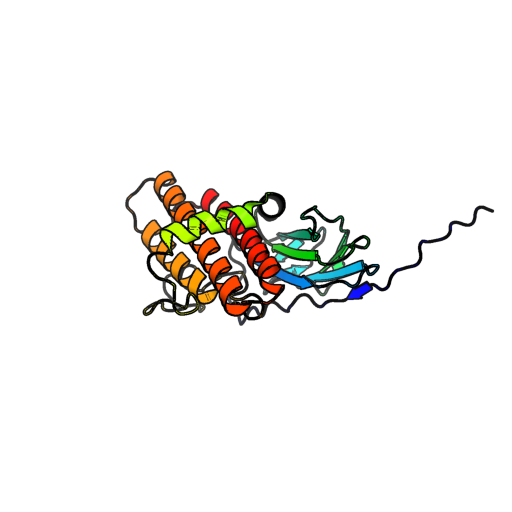6 4.507 20.358 1.00 88.00 103 ALA A CA 1
ATOM 762 C C . ALA A 1 103 ? -7.606 4.613 21.250 1.00 88.00 103 ALA A C 1
ATOM 764 O O . ALA A 1 103 ? -8.643 4.057 20.895 1.00 88.00 103 ALA A O 1
ATOM 765 N N . PRO A 1 104 ? -7.505 5.228 22.444 1.00 80.25 104 PRO A N 1
ATOM 766 C CA . PRO A 1 104 ? -8.589 5.217 23.429 1.00 80.25 104 PRO A CA 1
ATOM 767 C C . PRO A 1 104 ? -9.750 6.151 23.064 1.00 80.25 104 PRO A C 1
ATOM 769 O O . PRO A 1 104 ? -10.882 5.870 23.438 1.00 80.25 104 PRO A O 1
ATOM 772 N N . ASP A 1 105 ? -9.470 7.221 22.318 1.00 76.81 105 ASP A N 1
ATOM 773 C CA . ASP A 1 105 ? -10.416 8.298 22.010 1.00 76.81 105 ASP A CA 1
ATOM 774 C C . ASP A 1 105 ? -10.879 8.228 20.549 1.00 76.81 105 ASP A C 1
ATOM 776 O O . ASP A 1 105 ? -10.764 9.189 19.788 1.00 76.81 105 ASP A O 1
ATOM 780 N N . VAL A 1 106 ? -11.352 7.055 20.129 1.00 74.12 106 VAL A N 1
ATOM 781 C CA . VAL A 1 106 ? -11.929 6.856 18.795 1.00 74.12 106 VAL A CA 1
ATOM 782 C C . VAL A 1 106 ? -13.439 6.751 18.898 1.00 74.12 106 VAL A C 1
ATOM 784 O O . VAL A 1 106 ? -13.967 5.951 19.663 1.00 74.12 106 VAL A O 1
ATOM 787 N N . ASP A 1 107 ? -14.143 7.563 18.115 1.00 67.44 107 ASP A N 1
ATOM 788 C CA . ASP A 1 107 ? -15.593 7.474 17.991 1.00 67.44 107 ASP A CA 1
ATOM 789 C C . ASP A 1 107 ? -15.959 7.098 16.552 1.00 67.44 107 ASP A C 1
ATOM 791 O O . ASP A 1 107 ? -15.675 7.824 15.598 1.00 67.44 107 ASP A O 1
ATOM 795 N N . GLY A 1 108 ? -16.567 5.924 16.385 1.00 67.62 108 GLY A N 1
ATOM 796 C CA . GLY A 1 108 ? -17.013 5.421 15.090 1.00 67.62 108 GLY A CA 1
ATOM 797 C C . GLY A 1 108 ? -15.977 4.584 14.334 1.00 67.62 108 GLY A C 1
ATOM 798 O O . GLY A 1 108 ? -15.189 3.837 14.911 1.00 67.62 108 GLY A O 1
ATOM 799 N N . LYS A 1 109 ? -16.042 4.616 12.995 1.00 68.12 109 LYS A N 1
ATOM 800 C CA . LYS A 1 109 ? -15.192 3.759 12.151 1.00 68.12 109 LYS A CA 1
ATOM 801 C C . LYS A 1 109 ? -13.790 4.353 12.039 1.00 68.12 109 LYS A C 1
ATOM 803 O O . LYS A 1 109 ? -13.639 5.548 11.802 1.00 68.12 109 LYS A O 1
ATOM 808 N N . VAL A 1 110 ? -12.778 3.503 12.141 1.00 71.25 110 VAL A N 1
ATOM 809 C CA . VAL A 1 110 ? -11.377 3.902 11.996 1.00 71.25 110 VAL A CA 1
ATOM 810 C C . VAL A 1 110 ? -10.764 3.056 10.894 1.00 71.25 110 VAL A C 1
ATOM 812 O O . VAL A 1 110 ? -10.901 1.830 10.885 1.00 71.25 110 VAL A O 1
ATOM 815 N N . LEU A 1 111 ? -10.090 3.705 9.948 1.00 74.19 111 LEU A N 1
ATOM 816 C CA . LEU A 1 111 ? -9.208 3.003 9.030 1.00 74.19 111 LEU A CA 1
ATOM 817 C C . LEU A 1 111 ? -7.883 2.777 9.747 1.00 74.19 111 LEU A C 1
ATOM 819 O O . LEU A 1 111 ? -7.225 3.741 10.144 1.00 74.19 111 LEU A O 1
ATOM 823 N N . VAL A 1 112 ? -7.494 1.512 9.891 1.00 73.50 112 VAL A N 1
ATOM 824 C CA . VAL A 1 112 ? -6.259 1.145 10.572 1.00 73.50 112 VAL A CA 1
ATOM 825 C C . VAL A 1 112 ? -5.334 0.405 9.613 1.00 73.50 112 VAL A C 1
ATOM 827 O O . VAL A 1 112 ? -5.680 -0.580 8.967 1.00 73.50 112 VAL A O 1
ATOM 830 N N . GLY A 1 113 ? -4.114 0.897 9.508 1.00 81.56 113 GLY A N 1
ATOM 831 C CA . GLY A 1 113 ? -3.050 0.277 8.749 1.00 81.56 113 GLY A CA 1
ATOM 832 C C . GLY A 1 113 ? -1.767 0.213 9.555 1.00 81.56 113 GLY A C 1
ATOM 833 O O . GLY A 1 113 ? -1.623 0.855 10.595 1.00 81.56 113 GLY A O 1
ATOM 834 N N . GLY A 1 114 ? -0.807 -0.543 9.050 1.00 84.19 114 GLY A N 1
ATOM 835 C CA . GLY A 1 114 ? 0.557 -0.548 9.559 1.00 84.19 114 GLY A CA 1
ATOM 836 C C . GLY A 1 114 ? 1.534 -0.620 8.407 1.00 84.19 114 GLY A C 1
ATOM 837 O O . GLY A 1 114 ? 1.285 -1.341 7.445 1.00 84.19 114 GLY A O 1
ATOM 838 N N . VAL A 1 115 ? 2.628 0.125 8.504 1.00 85.62 115 VAL A N 1
ATOM 839 C CA . VAL A 1 115 ? 3.719 0.105 7.536 1.00 85.62 115 VAL A CA 1
ATOM 840 C C . VAL A 1 115 ? 4.987 -0.340 8.250 1.00 85.62 115 VAL A C 1
ATOM 842 O O . VAL A 1 115 ? 5.342 0.246 9.271 1.00 85.62 115 VAL A O 1
ATOM 845 N N . VAL A 1 116 ? 5.665 -1.364 7.734 1.00 85.25 116 VAL A N 1
ATOM 846 C CA . VAL A 1 116 ? 6.964 -1.823 8.258 1.00 85.25 116 VAL A CA 1
ATOM 847 C C . VAL A 1 116 ? 8.020 -1.705 7.184 1.00 85.25 116 VAL A C 1
ATOM 849 O O . VAL A 1 116 ? 7.807 -2.212 6.091 1.00 85.25 116 VAL A O 1
ATOM 852 N N . GLY A 1 117 ? 9.168 -1.114 7.496 1.00 85.81 117 GLY A N 1
ATOM 853 C CA . GLY A 1 117 ? 10.319 -1.110 6.596 1.00 85.81 117 GLY A CA 1
ATOM 854 C C . GLY A 1 117 ? 11.070 0.211 6.574 1.00 85.81 117 GLY A C 1
ATOM 855 O O . GLY A 1 117 ? 10.771 1.143 7.324 1.00 85.81 117 GLY A O 1
ATOM 856 N N . GLU A 1 118 ? 12.064 0.297 5.696 1.00 83.38 118 GLU A N 1
ATOM 857 C CA . GLU A 1 118 ? 12.745 1.562 5.437 1.00 83.38 118 GLU A CA 1
ATOM 858 C C . GLU A 1 118 ? 11.779 2.570 4.796 1.00 83.38 118 GLU A C 1
ATOM 860 O O . GLU A 1 118 ? 11.011 2.240 3.890 1.00 83.38 118 GLU A O 1
ATOM 865 N N . GLY A 1 119 ? 11.791 3.805 5.304 1.00 85.62 119 GLY A N 1
ATOM 866 C CA . GLY A 1 119 ? 10.883 4.857 4.853 1.00 85.62 119 GLY A CA 1
ATOM 867 C C . GLY A 1 119 ? 9.462 4.757 5.406 1.00 85.62 119 GLY A C 1
ATOM 868 O O . GLY A 1 119 ? 8.613 5.536 4.973 1.00 85.62 119 GLY A O 1
ATOM 869 N N . ALA A 1 120 ? 9.189 3.873 6.377 1.00 87.88 120 ALA A N 1
ATOM 870 C CA . ALA A 1 120 ? 7.863 3.725 6.981 1.00 87.88 120 ALA A CA 1
ATOM 871 C C . ALA A 1 120 ? 7.285 5.065 7.469 1.00 87.88 120 ALA A C 1
ATOM 873 O O . ALA A 1 120 ? 6.119 5.347 7.212 1.00 87.88 120 ALA A O 1
ATOM 874 N N . SER A 1 121 ? 8.098 5.937 8.078 1.00 88.75 121 SER A N 1
ATOM 875 C CA . SER A 1 121 ? 7.675 7.296 8.465 1.00 88.75 121 SER A CA 1
ATOM 876 C C . SER A 1 121 ? 7.237 8.172 7.283 1.00 88.75 121 SER A C 1
ATOM 878 O O . SER A 1 121 ? 6.256 8.906 7.383 1.00 88.75 121 SER A O 1
ATOM 880 N N . HIS A 1 122 ? 7.936 8.093 6.147 1.00 88.31 122 HIS A N 1
ATOM 881 C CA . HIS A 1 122 ? 7.583 8.858 4.948 1.00 88.31 122 HIS A CA 1
ATOM 882 C C . HIS A 1 122 ? 6.291 8.333 4.317 1.00 88.31 122 HIS A C 1
ATOM 884 O O . HIS A 1 122 ? 5.409 9.107 3.953 1.00 88.31 122 HIS A O 1
ATOM 890 N N . VAL A 1 123 ? 6.157 7.007 4.248 1.00 88.44 123 VAL A N 1
ATOM 891 C CA . VAL A 1 123 ? 4.953 6.341 3.742 1.00 88.44 123 VAL A CA 1
ATOM 892 C C . VAL A 1 123 ? 3.756 6.624 4.644 1.00 88.44 123 VAL A C 1
ATOM 894 O O . VAL A 1 123 ? 2.680 6.912 4.133 1.00 88.44 123 VAL A O 1
ATOM 897 N N . GLN A 1 124 ? 3.931 6.598 5.967 1.00 90.56 124 GLN A N 1
ATOM 898 C CA . GLN A 1 124 ? 2.885 6.944 6.927 1.00 90.56 124 GLN A CA 1
ATOM 899 C C . GLN A 1 124 ? 2.394 8.376 6.697 1.00 90.56 124 GLN A C 1
ATOM 901 O O . GLN A 1 124 ? 1.195 8.578 6.531 1.00 90.56 124 GLN A O 1
ATOM 906 N N . ALA A 1 125 ? 3.304 9.354 6.634 1.00 89.06 125 ALA A N 1
ATOM 907 C CA . ALA A 1 125 ? 2.944 10.749 6.388 1.00 89.06 125 ALA A CA 1
ATOM 908 C C . ALA A 1 125 ? 2.183 10.913 5.061 1.00 89.06 125 ALA A C 1
ATOM 910 O O . ALA A 1 125 ? 1.085 11.462 5.045 1.00 89.06 125 ALA A O 1
ATOM 911 N N . ALA A 1 126 ? 2.698 10.340 3.970 1.00 88.38 126 ALA A N 1
ATOM 912 C CA . ALA A 1 126 ? 2.040 10.397 2.666 1.00 88.38 126 ALA A CA 1
ATOM 913 C C . ALA A 1 126 ? 0.683 9.666 2.643 1.00 88.38 126 ALA A C 1
ATOM 915 O O . ALA A 1 126 ? -0.232 10.087 1.940 1.00 88.38 126 ALA A O 1
ATOM 916 N N . ALA A 1 127 ? 0.523 8.577 3.402 1.00 87.38 127 ALA A N 1
ATOM 917 C CA . ALA A 1 127 ? -0.755 7.884 3.530 1.00 87.38 127 ALA A CA 1
ATOM 918 C C . ALA A 1 127 ? -1.786 8.760 4.254 1.00 87.38 127 ALA A C 1
ATOM 920 O O . ALA A 1 127 ? -2.909 8.888 3.772 1.00 87.38 127 ALA A O 1
ATOM 921 N N . LEU A 1 128 ? -1.401 9.404 5.360 1.00 86.69 128 LEU A N 1
ATOM 922 C CA . LEU A 1 128 ? -2.258 10.343 6.091 1.00 86.69 128 LEU A CA 1
ATOM 923 C C . LEU A 1 128 ? -2.638 11.554 5.219 1.00 86.69 128 LEU A C 1
ATOM 925 O O . LEU A 1 128 ? -3.800 11.966 5.209 1.00 86.69 128 LEU A O 1
ATOM 929 N N . ASP A 1 129 ? -1.701 12.069 4.421 1.00 87.19 129 ASP A N 1
ATOM 930 C CA . ASP A 1 129 ? -1.957 13.144 3.457 1.00 87.19 129 ASP A CA 1
ATOM 931 C C . ASP A 1 129 ? -2.928 12.702 2.350 1.00 87.19 129 ASP A C 1
ATOM 933 O O . ASP A 1 129 ? -3.898 13.402 2.070 1.00 87.19 129 ASP A O 1
ATOM 937 N N . ASN A 1 130 ? -2.735 11.519 1.754 1.00 84.50 130 ASN A N 1
ATOM 938 C CA . ASN A 1 130 ? -3.652 10.976 0.740 1.00 84.50 130 ASN A CA 1
ATOM 939 C C . ASN A 1 130 ? -5.069 10.762 1.296 1.00 84.50 130 ASN A C 1
ATOM 941 O O . ASN A 1 130 ? -6.051 10.931 0.574 1.00 84.50 130 ASN A O 1
ATOM 945 N N . LEU A 1 131 ? -5.177 10.338 2.560 1.00 81.06 131 LEU A N 1
ATOM 946 C CA . LEU A 1 131 ? -6.455 10.085 3.223 1.00 81.06 131 LEU A CA 1
ATOM 947 C C . LEU A 1 131 ? -7.170 11.389 3.599 1.00 81.06 131 LEU A C 1
ATOM 949 O O . LEU A 1 131 ? -8.388 11.472 3.444 1.00 81.06 131 LEU A O 1
ATOM 953 N N . SER A 1 132 ? -6.432 12.400 4.067 1.00 78.75 132 SER A N 1
ATOM 954 C CA . SER A 1 132 ? -6.976 13.715 4.440 1.00 78.75 132 SER A CA 1
ATOM 955 C C . SER A 1 132 ? -7.320 14.573 3.221 1.00 78.75 132 SER A C 1
ATOM 957 O O . SER A 1 132 ? -8.349 15.260 3.196 1.00 78.75 132 SER A O 1
ATOM 959 N N . ALA A 1 133 ? -6.520 14.492 2.158 1.00 69.12 133 ALA A N 1
ATOM 960 C CA . ALA A 1 133 ? -6.879 15.040 0.868 1.00 69.12 133 ALA A CA 1
ATOM 961 C C . ALA A 1 133 ? -8.142 14.318 0.378 1.00 69.12 133 ALA A C 1
ATOM 963 O O . ALA A 1 133 ? -8.225 13.093 0.350 1.00 69.12 133 ALA A O 1
ATOM 964 N N . LYS A 1 134 ? -9.168 15.057 -0.054 1.00 57.12 134 LYS A N 1
ATOM 965 C CA . LYS A 1 134 ? -10.412 14.487 -0.615 1.00 57.12 134 LYS A CA 1
ATOM 966 C C . LYS A 1 134 ? -10.198 13.734 -1.951 1.00 57.12 134 LYS A C 1
ATOM 968 O O . LYS A 1 134 ? -11.125 13.616 -2.748 1.00 57.12 134 LYS A O 1
ATOM 973 N N . GLU A 1 135 ? -8.998 13.217 -2.219 1.00 54.22 135 GLU A N 1
ATOM 974 C CA . GLU A 1 135 ? -8.593 12.502 -3.431 1.00 54.22 135 GLU A CA 1
ATOM 975 C C . GLU A 1 135 ? -9.452 11.267 -3.726 1.00 54.22 135 GLU A C 1
ATOM 977 O O . GLU A 1 135 ? -9.651 10.933 -4.894 1.00 54.22 135 GLU A O 1
ATOM 982 N N . SER A 1 136 ? -10.049 10.638 -2.709 1.00 50.09 136 SER A N 1
ATOM 983 C CA . SER A 1 136 ? -11.015 9.542 -2.893 1.00 50.09 136 SER A CA 1
ATOM 984 C C . SER A 1 136 ? -12.290 9.951 -3.644 1.00 50.09 136 SER A C 1
ATOM 986 O O . SER A 1 136 ? -12.946 9.086 -4.223 1.00 50.09 136 SER A O 1
ATOM 988 N N . ALA A 1 137 ? -12.627 11.246 -3.694 1.00 41.22 137 ALA A N 1
ATOM 989 C CA . ALA A 1 137 ? -13.724 11.756 -4.517 1.00 41.22 137 ALA A CA 1
ATOM 990 C C . ALA A 1 137 ? -13.274 12.131 -5.946 1.00 41.22 137 ALA A C 1
ATOM 992 O O . ALA A 1 137 ? -14.044 11.962 -6.885 1.00 41.22 137 ALA A O 1
ATOM 993 N N . GLY A 1 138 ? -12.032 12.605 -6.127 1.00 39.47 138 GLY A N 1
ATOM 994 C CA . GLY A 1 138 ? -11.555 13.201 -7.388 1.00 39.47 138 GLY A CA 1
ATOM 995 C C . GLY A 1 138 ? -10.832 12.257 -8.359 1.00 39.47 138 GLY A C 1
ATOM 996 O O . GLY A 1 138 ? -10.872 12.478 -9.567 1.00 39.47 138 GLY A O 1
ATOM 997 N N . LEU A 1 139 ? -10.197 11.181 -7.879 1.00 45.03 139 LEU A N 1
ATOM 998 C CA . LEU A 1 139 ? -9.513 10.208 -8.757 1.00 45.03 139 LEU A CA 1
ATOM 999 C C . LEU A 1 139 ? -10.496 9.372 -9.596 1.00 45.03 139 LEU A C 1
ATOM 1001 O O . LEU A 1 139 ? -10.153 8.855 -10.658 1.00 45.03 139 LEU A O 1
ATOM 1005 N N . VAL A 1 140 ? -11.746 9.306 -9.143 1.00 43.09 140 VAL A N 1
ATOM 1006 C CA . VAL A 1 140 ? -12.838 8.539 -9.743 1.00 43.09 140 VAL A CA 1
ATOM 1007 C C . VAL A 1 140 ? -13.323 9.179 -11.042 1.00 43.09 140 VAL A C 1
ATOM 1009 O O . VAL A 1 140 ? -13.538 8.464 -12.013 1.00 43.09 140 VAL A O 1
ATOM 1012 N N . GLU A 1 141 ? -13.454 10.506 -11.107 1.00 35.31 141 GLU A N 1
ATOM 1013 C CA . GLU A 1 141 ? -13.952 11.168 -12.325 1.00 35.31 141 GLU A CA 1
ATOM 1014 C C . GLU A 1 141 ? -12.965 11.051 -13.492 1.00 35.31 141 GLU A C 1
ATOM 1016 O O . GLU A 1 141 ? -13.376 10.888 -14.639 1.00 35.31 141 GLU A O 1
ATOM 1021 N N . LYS A 1 142 ? -11.658 11.045 -13.206 1.00 36.06 142 LYS A N 1
ATOM 1022 C CA . LYS A 1 142 ? -10.614 10.919 -14.233 1.00 36.06 142 LYS A CA 1
ATOM 1023 C C . LYS A 1 142 ? -10.397 9.475 -14.703 1.00 36.06 142 LYS A C 1
ATOM 1025 O O . LYS A 1 142 ? -10.200 9.242 -15.890 1.00 36.06 142 LYS A O 1
ATOM 1030 N N . ALA A 1 143 ? -10.483 8.503 -13.792 1.00 43.47 143 ALA A N 1
ATOM 1031 C CA . ALA A 1 143 ? -10.397 7.073 -14.102 1.00 43.47 143 ALA A CA 1
ATOM 1032 C C . ALA A 1 143 ? -11.576 6.564 -14.943 1.00 43.47 143 ALA A C 1
ATOM 1034 O O . ALA A 1 143 ? -11.441 5.622 -15.733 1.00 43.47 143 ALA A O 1
ATOM 1035 N N . VAL A 1 144 ? -12.742 7.188 -14.772 1.00 43.06 144 VAL A N 1
ATOM 1036 C CA . VAL A 1 144 ? -13.904 6.921 -15.609 1.00 43.06 144 VAL A CA 1
ATOM 1037 C C . VAL A 1 144 ? -13.589 7.356 -17.045 1.00 43.06 144 VAL A C 1
ATOM 1039 O O . VAL A 1 144 ? -13.814 6.551 -17.926 1.00 43.06 144 VAL A O 1
ATOM 1042 N N . ASP A 1 145 ? -12.936 8.475 -17.351 1.00 38.66 145 ASP A N 1
ATOM 1043 C CA . ASP A 1 145 ? -12.718 8.863 -18.763 1.00 38.66 145 ASP A CA 1
ATOM 1044 C C . ASP A 1 145 ? -11.786 7.912 -19.564 1.00 38.66 145 ASP A C 1
ATOM 1046 O O . ASP A 1 145 ? -12.073 7.575 -20.715 1.00 38.66 145 ASP A O 1
ATOM 1050 N N . GLU A 1 146 ? -10.725 7.364 -18.951 1.00 42.00 146 GLU A N 1
ATOM 1051 C CA . GLU A 1 146 ? -9.818 6.415 -19.636 1.00 42.00 146 GLU A CA 1
ATOM 1052 C C . GLU A 1 146 ? -10.278 4.944 -19.595 1.00 42.00 146 GLU A C 1
ATOM 1054 O O . GLU A 1 146 ? -9.944 4.181 -20.504 1.00 42.00 146 GLU A O 1
ATOM 1059 N N . SER A 1 147 ? -11.085 4.530 -18.606 1.00 42.75 147 SER A N 1
ATOM 1060 C CA . SER A 1 147 ? -11.686 3.180 -18.575 1.00 42.75 147 SER A CA 1
ATOM 1061 C C . SER A 1 147 ? -13.079 3.100 -19.223 1.00 42.75 147 SER A C 1
ATOM 1063 O O . SER A 1 147 ? -13.496 2.021 -19.642 1.00 42.75 147 SER A O 1
ATOM 1065 N N . SER A 1 148 ? -13.788 4.219 -19.419 1.00 38.22 148 SER A N 1
ATOM 1066 C CA . SER A 1 148 ? -15.191 4.243 -19.892 1.00 38.22 148 SER A CA 1
ATOM 1067 C C . SER A 1 148 ? -15.389 4.100 -21.395 1.00 38.22 148 SER A C 1
ATOM 1069 O O . SER A 1 148 ? -16.481 4.355 -21.900 1.00 38.22 148 SER A O 1
ATOM 1071 N N . ARG A 1 149 ? -14.393 3.610 -22.136 1.00 40.56 149 ARG A N 1
ATOM 1072 C CA . ARG A 1 149 ? -14.676 3.034 -23.461 1.00 40.56 149 ARG A CA 1
ATOM 1073 C C . ARG A 1 149 ? -15.026 1.551 -23.417 1.00 40.56 149 ARG A C 1
ATOM 1075 O O . ARG A 1 149 ? -15.515 1.034 -24.415 1.00 40.56 149 ARG A O 1
ATOM 1082 N N . VAL A 1 150 ? -14.881 0.893 -22.266 1.00 40.62 150 VAL A N 1
ATOM 1083 C CA . VAL A 1 150 ? -15.457 -0.431 -22.017 1.00 40.62 150 VAL A CA 1
ATOM 1084 C C . VAL A 1 150 ? -15.957 -0.451 -20.580 1.00 40.62 150 VAL A C 1
ATOM 1086 O O . VAL A 1 150 ? -15.158 -0.482 -19.651 1.00 40.62 150 VAL A O 1
ATOM 1089 N N . ALA A 1 151 ? -17.275 -0.457 -20.379 1.00 44.31 151 ALA A N 1
ATOM 1090 C CA . ALA A 1 151 ? -17.836 -0.895 -19.108 1.00 44.31 151 ALA A CA 1
ATOM 1091 C C . ALA A 1 151 ? -17.300 -2.311 -18.849 1.00 44.31 151 ALA A C 1
ATOM 1093 O O . ALA A 1 151 ? -17.724 -3.266 -19.502 1.00 44.31 151 ALA A O 1
ATOM 1094 N N . LEU A 1 152 ? -16.284 -2.433 -17.993 1.00 55.41 152 LEU A N 1
ATOM 1095 C CA . LEU A 1 152 ? -15.698 -3.722 -17.655 1.00 55.41 152 LEU A CA 1
ATOM 1096 C C . LEU A 1 152 ? -16.829 -4.596 -17.096 1.00 55.41 152 LEU A C 1
ATOM 1098 O O . LEU A 1 152 ? -17.499 -4.224 -16.136 1.00 55.41 152 LEU A O 1
ATOM 1102 N N . ALA A 1 153 ? -17.077 -5.736 -17.742 1.00 66.75 153 ALA A N 1
ATOM 1103 C CA . ALA A 1 153 ? -18.173 -6.650 -17.410 1.00 66.75 153 ALA A CA 1
ATOM 1104 C C . ALA A 1 153 ? -17.921 -7.467 -16.121 1.00 66.75 153 ALA A C 1
ATOM 1106 O O . ALA A 1 153 ? -18.645 -8.419 -15.838 1.00 66.75 153 ALA A O 1
ATOM 1107 N N . GLY A 1 154 ? -16.871 -7.137 -15.367 1.00 84.25 154 GLY A N 1
ATOM 1108 C CA . GLY A 1 154 ? -16.402 -7.873 -14.200 1.00 84.25 154 GLY A CA 1
ATOM 1109 C C . GLY A 1 154 ? -15.157 -7.228 -13.579 1.00 84.25 154 GLY A C 1
ATOM 1110 O O . GLY A 1 154 ? -14.695 -6.197 -14.076 1.00 84.25 154 GLY A O 1
ATOM 1111 N N . PRO A 1 155 ? -14.595 -7.827 -12.511 1.00 91.00 155 PRO A N 1
ATOM 1112 C CA . PRO A 1 155 ? -13.436 -7.273 -11.823 1.00 91.00 155 PRO A CA 1
ATOM 1113 C C . PRO A 1 155 ? -12.199 -7.297 -12.724 1.00 91.00 155 PRO A C 1
ATOM 1115 O O . PRO A 1 155 ? -12.102 -8.084 -13.667 1.00 91.00 155 PRO A O 1
ATOM 1118 N N . VAL A 1 156 ? -11.200 -6.488 -12.382 1.00 93.00 156 VAL A N 1
ATOM 1119 C CA . VAL A 1 156 ? -9.846 -6.636 -12.916 1.00 93.00 156 VAL A CA 1
ATOM 1120 C C . VAL A 1 156 ? -9.272 -7.942 -12.373 1.00 93.00 156 VAL A C 1
ATOM 1122 O O . VAL A 1 156 ? -8.963 -8.053 -11.187 1.00 93.00 156 VAL A O 1
ATOM 1125 N N . THR A 1 157 ? -9.145 -8.939 -13.241 1.00 93.19 157 THR A N 1
ATOM 1126 C CA . THR A 1 157 ? -8.562 -10.249 -12.929 1.00 93.19 157 THR A CA 1
ATOM 1127 C C . THR A 1 157 ? -7.107 -10.323 -13.379 1.00 93.19 157 THR A C 1
ATOM 1129 O O . THR A 1 157 ? -6.643 -9.482 -14.149 1.00 93.19 157 THR A O 1
ATOM 1132 N N . VAL A 1 158 ? -6.389 -11.354 -12.929 1.00 91.88 158 VAL A N 1
ATOM 1133 C CA . VAL A 1 158 ? -5.018 -11.645 -13.381 1.00 91.88 158 VAL A CA 1
ATOM 1134 C C . VAL A 1 158 ? -4.987 -11.749 -14.918 1.00 91.88 158 VAL A C 1
ATOM 1136 O O . VAL A 1 158 ? -5.803 -12.487 -15.484 1.00 91.88 158 VAL A O 1
ATOM 1139 N N . PRO A 1 159 ? -4.103 -11.007 -15.617 1.00 88.25 159 PRO A N 1
ATOM 1140 C CA . PRO A 1 159 ? -4.036 -11.043 -17.070 1.00 88.25 159 PRO A CA 1
ATOM 1141 C C . PRO A 1 159 ? -3.668 -12.438 -17.575 1.00 88.25 159 PRO A C 1
ATOM 1143 O O . PRO A 1 159 ? -2.819 -13.129 -17.010 1.00 88.25 159 PRO A O 1
ATOM 1146 N N . ARG A 1 160 ? -4.277 -12.849 -18.694 1.00 84.19 160 ARG A N 1
ATOM 1147 C CA . ARG A 1 160 ? -3.925 -14.112 -19.354 1.00 84.19 160 ARG A CA 1
ATOM 1148 C C . ARG A 1 160 ? -2.442 -14.080 -19.740 1.00 84.19 160 ARG A C 1
ATOM 1150 O O . ARG A 1 160 ? -2.028 -13.211 -20.500 1.00 84.19 160 ARG A O 1
ATOM 1157 N N . GLY A 1 161 ? -1.683 -15.064 -19.263 1.00 79.75 161 GLY A N 1
ATOM 1158 C CA . GLY A 1 161 ? -0.246 -15.188 -19.528 1.00 79.75 161 GLY A CA 1
ATOM 1159 C C . GLY A 1 161 ? 0.651 -14.638 -18.419 1.00 79.75 161 GLY A C 1
ATOM 1160 O O . GLY A 1 161 ? 1.854 -14.879 -18.468 1.00 79.75 161 GLY A O 1
ATOM 1161 N N . TYR A 1 162 ? 0.094 -13.976 -17.400 1.00 84.00 162 TYR A N 1
ATOM 1162 C CA . TYR A 1 162 ? 0.850 -13.696 -16.184 1.00 84.00 162 TYR A CA 1
ATOM 1163 C C . TYR A 1 162 ? 1.185 -15.010 -15.479 1.00 84.00 162 TYR A C 1
ATOM 1165 O O . TYR A 1 162 ? 0.299 -15.825 -15.207 1.00 84.00 162 TYR A O 1
ATOM 1173 N N . THR A 1 163 ? 2.469 -15.218 -15.209 1.00 83.50 163 THR A N 1
ATOM 1174 C CA . THR A 1 163 ? 2.963 -16.401 -14.507 1.00 83.50 163 THR A CA 1
ATOM 1175 C C . THR A 1 163 ? 3.380 -15.967 -13.118 1.00 83.50 163 THR A C 1
ATOM 1177 O O . THR A 1 163 ? 4.438 -15.372 -12.963 1.00 83.50 163 THR A O 1
ATOM 1180 N N . HIS A 1 164 ? 2.538 -16.252 -12.126 1.00 80.75 164 HIS A N 1
ATOM 1181 C CA . HIS A 1 164 ? 2.876 -16.008 -10.729 1.00 80.75 164 HIS A CA 1
ATOM 1182 C C . HIS A 1 164 ? 4.119 -16.821 -10.364 1.00 80.75 164 HIS A C 1
ATOM 1184 O O . HIS A 1 164 ? 4.133 -18.039 -10.583 1.00 80.75 164 HIS A O 1
ATOM 1190 N N . CYS A 1 165 ? 5.145 -16.171 -9.815 1.00 75.31 165 CYS A N 1
ATOM 1191 C CA . CYS A 1 165 ? 6.253 -16.886 -9.223 1.00 75.31 165 CYS A CA 1
ATOM 1192 C C . CYS A 1 165 ? 6.736 -16.374 -7.855 1.00 75.31 165 CYS A C 1
ATOM 1194 O O . CYS A 1 165 ? 7.650 -15.552 -7.780 1.00 75.31 165 CYS A O 1
ATOM 1196 N N . PRO A 1 166 ? 6.248 -17.000 -6.769 1.00 69.00 166 PRO A N 1
ATOM 1197 C CA . PRO A 1 166 ? 6.614 -16.628 -5.407 1.00 69.00 166 PRO A CA 1
ATOM 1198 C C . PRO A 1 166 ? 7.850 -17.382 -4.866 1.00 69.00 166 PRO A C 1
ATOM 1200 O O . PRO A 1 166 ? 8.357 -17.042 -3.796 1.00 69.00 166 PRO A O 1
ATOM 1203 N N . TYR A 1 167 ? 8.362 -18.407 -5.568 1.00 64.62 167 TYR A N 1
ATOM 1204 C CA . TYR A 1 167 ? 9.330 -19.372 -5.014 1.00 64.62 167 TYR A CA 1
ATOM 1205 C C . TYR A 1 167 ? 10.789 -19.169 -5.464 1.00 64.62 167 TYR A C 1
ATOM 1207 O O . TYR A 1 167 ? 11.088 -18.646 -6.543 1.00 64.62 167 TYR A O 1
ATOM 1215 N N . ILE A 1 168 ? 11.721 -19.662 -4.637 1.00 53.12 168 ILE A N 1
ATOM 1216 C CA . ILE A 1 168 ? 13.164 -19.723 -4.926 1.00 53.12 168 ILE A CA 1
ATOM 1217 C C . ILE A 1 168 ? 13.401 -20.582 -6.180 1.00 53.12 168 ILE A C 1
ATOM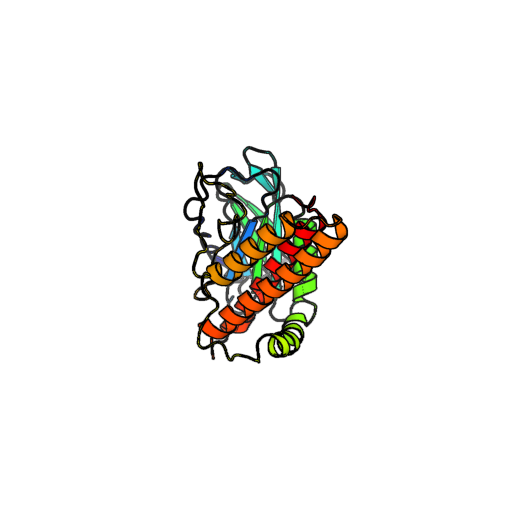 1219 O O . ILE A 1 168 ? 13.032 -21.753 -6.216 1.00 53.12 168 ILE A O 1
ATOM 1223 N N . GLY A 1 169 ? 14.038 -20.001 -7.203 1.00 57.31 169 GLY A N 1
ATOM 1224 C CA . GLY A 1 169 ? 14.347 -20.668 -8.478 1.00 57.31 169 GLY A CA 1
ATOM 1225 C C . GLY A 1 169 ? 13.631 -20.080 -9.696 1.00 57.31 169 GLY A C 1
ATOM 1226 O O . GLY A 1 169 ? 13.984 -20.415 -10.826 1.00 57.31 169 GLY A O 1
ATOM 1227 N N . CYS A 1 170 ? 12.682 -19.167 -9.493 1.00 66.75 170 CYS A N 1
ATOM 1228 C CA . CYS A 1 170 ? 12.083 -18.416 -10.586 1.00 66.75 170 CYS A CA 1
ATOM 1229 C C . CYS A 1 170 ? 12.861 -17.176 -10.989 1.00 66.75 170 CYS A C 1
ATOM 1231 O O . CYS A 1 170 ? 13.509 -16.507 -10.182 1.00 66.75 170 CYS A O 1
ATOM 1233 N N . ARG A 1 171 ? 12.731 -16.852 -12.272 1.00 58.59 171 ARG A N 1
ATOM 1234 C CA . ARG A 1 171 ? 13.251 -15.628 -12.861 1.00 58.59 171 ARG A CA 1
ATOM 1235 C C . ARG A 1 171 ? 12.317 -14.464 -12.501 1.00 58.59 171 ARG A C 1
ATOM 1237 O O . ARG A 1 171 ? 11.115 -14.595 -12.683 1.00 58.59 171 ARG A O 1
ATOM 1244 N N . ASP A 1 172 ? 12.888 -13.372 -11.989 1.00 63.12 172 ASP A N 1
ATOM 1245 C CA . ASP A 1 172 ? 12.191 -12.120 -11.635 1.00 63.12 172 ASP A CA 1
ATOM 1246 C C . ASP A 1 172 ? 11.130 -12.246 -10.512 1.00 63.12 172 ASP A C 1
ATOM 1248 O O . ASP A 1 172 ? 10.025 -11.727 -10.612 1.00 63.12 172 ASP A O 1
ATOM 1252 N N . ARG A 1 173 ? 11.505 -12.904 -9.402 1.00 60.25 173 ARG A N 1
ATOM 1253 C CA . ARG A 1 173 ? 10.651 -13.184 -8.226 1.00 60.25 173 ARG A CA 1
ATOM 1254 C C . ARG A 1 173 ? 9.831 -11.988 -7.714 1.00 60.25 173 ARG A C 1
ATOM 1256 O O . ARG A 1 173 ? 8.648 -12.148 -7.484 1.00 60.25 173 ARG A O 1
ATOM 1263 N N . THR A 1 174 ? 10.431 -10.806 -7.574 1.00 63.22 174 THR A N 1
ATOM 1264 C CA . THR A 1 174 ? 9.751 -9.604 -7.040 1.00 63.22 174 THR A CA 1
ATOM 1265 C C . THR A 1 174 ? 8.957 -8.820 -8.090 1.00 63.22 174 THR A C 1
ATOM 1267 O O . THR A 1 174 ? 8.553 -7.691 -7.835 1.00 63.22 174 THR A O 1
ATOM 1270 N N . LEU A 1 175 ? 8.872 -9.324 -9.323 1.00 70.94 175 LEU A N 1
ATOM 1271 C CA . LEU A 1 175 ? 8.108 -8.713 -10.415 1.00 70.94 175 LEU A CA 1
ATOM 1272 C C . LEU A 1 175 ? 6.938 -9.587 -10.861 1.00 70.94 175 LEU A C 1
ATOM 1274 O O . LEU A 1 175 ? 6.296 -9.256 -11.850 1.00 70.94 175 LEU A O 1
ATOM 1278 N N . HIS A 1 176 ? 6.683 -10.703 -10.177 1.00 78.69 176 HIS A N 1
ATOM 1279 C CA . HIS A 1 176 ? 5.605 -11.627 -10.514 1.00 78.69 176 HIS A CA 1
ATOM 1280 C C . HIS A 1 176 ? 5.045 -12.344 -9.276 1.00 78.69 176 HIS A C 1
ATOM 1282 O O . HIS A 1 176 ? 4.624 -13.497 -9.363 1.00 78.69 176 HIS A O 1
ATOM 1288 N N . ASP A 1 177 ? 5.057 -11.704 -8.115 1.00 71.56 177 ASP A N 1
ATOM 1289 C CA . ASP A 1 177 ? 4.595 -12.266 -6.841 1.00 71.56 177 ASP A CA 1
ATOM 1290 C C . ASP A 1 177 ? 3.330 -11.572 -6.327 1.00 71.56 177 ASP A C 1
ATOM 1292 O O . ASP A 1 177 ? 3.056 -11.581 -5.129 1.00 71.56 177 ASP A O 1
ATOM 1296 N N . TYR A 1 178 ? 2.558 -10.979 -7.247 1.00 83.25 178 TYR A N 1
ATOM 1297 C CA . TYR A 1 178 ? 1.499 -10.037 -6.915 1.00 83.25 178 TYR A CA 1
ATOM 1298 C C . TYR A 1 178 ? 2.058 -8.969 -5.970 1.00 83.25 178 TYR A C 1
ATOM 1300 O O . TYR A 1 178 ? 3.021 -8.280 -6.299 1.00 83.25 178 TYR A O 1
ATOM 1308 N N . PHE A 1 179 ? 1.455 -8.793 -4.797 1.00 78.50 179 PHE A N 1
ATOM 1309 C CA . PHE A 1 179 ? 1.982 -7.869 -3.820 1.00 78.50 179 PHE A CA 1
ATOM 1310 C C . PHE A 1 179 ? 3.053 -8.543 -2.964 1.00 78.50 179 PHE A C 1
ATOM 1312 O O . PHE A 1 179 ? 2.759 -9.114 -1.917 1.00 78.50 179 PHE A O 1
ATOM 1319 N N . SER A 1 180 ? 4.318 -8.374 -3.363 1.00 65.56 180 SER A N 1
ATOM 1320 C CA . SER A 1 180 ? 5.496 -9.015 -2.755 1.00 65.56 180 SER A CA 1
ATOM 1321 C C . SER A 1 180 ? 5.537 -9.001 -1.217 1.00 65.56 180 SER A C 1
ATOM 1323 O O . SER A 1 180 ? 6.058 -9.926 -0.598 1.00 65.56 180 SER A O 1
ATOM 1325 N N . TYR A 1 181 ? 5.004 -7.950 -0.581 1.00 68.25 181 TYR A N 1
ATOM 1326 C CA . TYR A 1 181 ? 5.049 -7.752 0.875 1.00 68.25 181 TYR A CA 1
ATOM 1327 C C . TYR A 1 181 ? 3.747 -7.193 1.458 1.00 68.25 181 TYR A C 1
ATOM 1329 O O . TYR A 1 181 ? 3.727 -6.637 2.557 1.00 68.25 181 TYR A O 1
ATOM 1337 N N . SER A 1 182 ? 2.642 -7.303 0.731 1.00 73.12 182 SER A N 1
ATOM 1338 C CA . SER A 1 182 ? 1.366 -6.756 1.176 1.00 73.12 182 SER A CA 1
ATOM 1339 C C . SER A 1 182 ? 0.207 -7.632 0.700 1.00 73.12 182 SER A C 1
ATOM 1341 O O . SER A 1 182 ? 0.374 -8.427 -0.213 1.00 73.12 182 SER A O 1
ATOM 1343 N N . PRO A 1 183 ? -0.966 -7.573 1.338 1.00 75.00 183 PRO A N 1
ATOM 1344 C CA . PRO A 1 183 ? -2.023 -8.524 1.035 1.00 75.00 183 PRO A CA 1
ATOM 1345 C C . PRO A 1 183 ? -2.594 -8.377 -0.373 1.00 75.00 183 PRO A C 1
ATOM 1347 O O . PRO A 1 183 ? -3.034 -7.304 -0.787 1.00 75.00 183 PRO A O 1
ATOM 1350 N N . ASP A 1 184 ? -2.739 -9.521 -1.027 1.00 84.94 184 ASP A N 1
ATOM 1351 C CA . ASP A 1 184 ? -3.367 -9.711 -2.335 1.00 84.94 184 ASP A CA 1
ATOM 1352 C C . ASP A 1 184 ? -4.867 -9.399 -2.391 1.00 84.94 184 ASP A C 1
ATOM 1354 O O . ASP A 1 184 ? -5.494 -9.506 -3.446 1.00 84.94 184 ASP A O 1
ATOM 1358 N N . SER A 1 185 ? -5.478 -9.037 -1.265 1.00 85.00 185 SER A N 1
ATOM 1359 C CA . SER A 1 185 ? -6.899 -8.719 -1.183 1.00 85.00 185 SER A CA 1
ATOM 1360 C C . SER A 1 185 ? -7.228 -7.816 0.003 1.00 85.00 185 SER A C 1
ATOM 1362 O O . SER A 1 185 ? -6.456 -7.677 0.952 1.00 85.00 185 SER A O 1
ATOM 1364 N N . TRP A 1 186 ? -8.419 -7.224 -0.036 1.00 84.06 186 TRP A N 1
ATOM 1365 C CA . TRP A 1 186 ? -9.067 -6.622 1.124 1.00 84.06 186 TRP A CA 1
ATOM 1366 C C . TRP A 1 186 ? -10.463 -7.225 1.273 1.00 84.06 186 TRP A C 1
ATOM 1368 O O . TRP A 1 186 ? -11.357 -6.955 0.468 1.00 84.06 186 TRP A O 1
ATOM 1378 N N . GLY A 1 187 ? -10.647 -8.093 2.271 1.00 85.12 187 GLY A N 1
ATOM 1379 C CA . GLY A 1 187 ? -11.881 -8.861 2.435 1.00 85.12 187 GLY A CA 1
ATOM 1380 C C . GLY A 1 187 ? -12.241 -9.640 1.163 1.00 85.12 187 GLY A C 1
ATOM 1381 O O . GLY A 1 187 ? -11.565 -10.595 0.803 1.00 85.12 187 GLY A O 1
ATOM 1382 N N . ARG A 1 188 ? -13.315 -9.233 0.473 1.00 88.00 188 ARG A N 1
ATOM 1383 C CA . ARG A 1 188 ? -13.768 -9.838 -0.795 1.00 88.00 188 ARG A CA 1
ATOM 1384 C C . ARG A 1 188 ? -13.127 -9.218 -2.037 1.00 88.00 188 ARG A C 1
ATOM 1386 O O . ARG A 1 188 ? -13.261 -9.785 -3.117 1.00 88.00 188 ARG A O 1
ATOM 1393 N N . ALA A 1 189 ? -12.489 -8.055 -1.917 1.00 89.38 189 ALA A N 1
ATOM 1394 C CA . ALA A 1 189 ? -11.862 -7.389 -3.048 1.00 89.38 189 ALA A CA 1
ATOM 1395 C C . ALA A 1 189 ? -10.518 -8.045 -3.377 1.00 89.38 189 ALA A C 1
ATOM 1397 O O . ALA A 1 189 ? -9.553 -7.891 -2.636 1.00 89.38 189 ALA A O 1
ATOM 1398 N N . ASP A 1 190 ? -10.465 -8.769 -4.493 1.00 91.25 190 ASP A N 1
ATOM 1399 C CA . ASP A 1 190 ? -9.239 -9.383 -5.015 1.00 91.25 190 ASP A CA 1
ATOM 1400 C C . ASP A 1 190 ? -8.359 -8.326 -5.695 1.00 91.25 190 ASP A C 1
ATOM 1402 O O . ASP A 1 190 ? -8.823 -7.631 -6.601 1.00 91.25 190 ASP A O 1
ATOM 1406 N N . PHE A 1 191 ? -7.097 -8.197 -5.291 1.00 92.12 191 PHE A N 1
ATOM 1407 C CA . PHE A 1 191 ? -6.137 -7.259 -5.871 1.00 92.12 191 PHE A CA 1
ATOM 1408 C C . PHE A 1 191 ? -5.006 -7.919 -6.667 1.00 92.12 191 PHE A C 1
ATOM 1410 O O . PHE A 1 191 ? -4.204 -7.202 -7.272 1.00 92.12 191 PHE A O 1
ATOM 1417 N N . ARG A 1 192 ? -4.992 -9.251 -6.793 1.00 92.44 192 ARG A N 1
ATOM 1418 C CA . ARG A 1 192 ? -3.997 -9.982 -7.600 1.00 92.44 192 ARG A CA 1
ATOM 1419 C C . ARG A 1 192 ? -4.002 -9.548 -9.058 1.00 92.44 192 ARG A C 1
ATOM 1421 O O . ARG A 1 192 ? -2.956 -9.415 -9.678 1.00 92.44 192 ARG A O 1
ATOM 1428 N N . GLY A 1 193 ? -5.187 -9.288 -9.614 1.00 93.06 193 GLY A N 1
ATOM 1429 C CA . GLY A 1 193 ? -5.344 -8.761 -10.970 1.00 93.06 193 GLY A CA 1
ATOM 1430 C C . GLY A 1 193 ? -4.692 -7.390 -11.163 1.00 93.06 193 GLY A C 1
ATOM 1431 O O . GLY A 1 193 ? -3.777 -7.276 -11.979 1.00 93.06 193 GLY A O 1
ATOM 1432 N N . PRO A 1 194 ? -5.134 -6.354 -10.422 1.00 93.94 194 PRO A N 1
ATOM 1433 C CA . PRO A 1 194 ? -4.486 -5.046 -10.396 1.00 93.94 194 PRO A CA 1
ATOM 1434 C C . PRO A 1 194 ? -2.963 -5.129 -10.251 1.00 93.94 194 PRO A C 1
ATOM 1436 O O . PRO A 1 194 ? -2.255 -4.489 -11.030 1.00 93.94 194 PRO A O 1
ATOM 1439 N N . CYS A 1 195 ? -2.482 -5.951 -9.317 1.00 91.38 195 CYS A N 1
ATOM 1440 C CA . CYS A 1 195 ? -1.062 -6.102 -9.044 1.00 91.38 195 CYS A CA 1
ATOM 1441 C C . CYS A 1 195 ? -0.294 -6.759 -10.201 1.00 91.38 195 CYS A C 1
ATOM 1443 O O . CYS A 1 195 ? 0.674 -6.197 -10.699 1.00 91.38 195 CYS A O 1
ATOM 1445 N N . ALA A 1 196 ? -0.804 -7.861 -10.752 1.00 91.38 196 ALA A N 1
ATOM 1446 C CA . ALA A 1 196 ? -0.183 -8.554 -11.879 1.00 91.38 196 ALA A CA 1
ATOM 1447 C C . ALA A 1 196 ? -0.008 -7.669 -13.130 1.00 91.38 196 ALA A C 1
ATOM 1449 O O . ALA A 1 196 ? 0.954 -7.814 -13.893 1.00 91.38 196 ALA A O 1
ATOM 1450 N N . TYR A 1 197 ? -0.931 -6.732 -13.367 1.00 92.75 197 TYR A N 1
ATOM 1451 C CA . TYR A 1 197 ? -0.735 -5.740 -14.421 1.00 92.75 197 TYR A CA 1
ATOM 1452 C C . TYR A 1 197 ? 0.364 -4.725 -14.081 1.00 92.75 197 TYR A C 1
ATOM 1454 O O . TYR A 1 197 ? 1.113 -4.343 -14.977 1.00 92.75 197 TYR A O 1
ATOM 1462 N N . HIS A 1 198 ? 0.448 -4.277 -12.826 1.00 92.12 198 HIS A N 1
ATOM 1463 C CA . HIS A 1 198 ? 1.470 -3.329 -12.369 1.00 92.12 198 HIS A CA 1
ATOM 1464 C C . HIS A 1 198 ? 2.875 -3.924 -12.457 1.00 92.12 198 HIS A C 1
ATOM 1466 O O . HIS A 1 198 ? 3.765 -3.298 -13.023 1.00 92.12 198 HIS A O 1
ATOM 1472 N N . ASP A 1 199 ? 3.030 -5.170 -12.034 1.00 90.25 199 ASP A N 1
ATOM 1473 C CA . ASP A 1 199 ? 4.210 -6.010 -12.237 1.00 90.25 199 ASP A CA 1
ATOM 1474 C C . ASP A 1 199 ? 4.681 -6.021 -13.697 1.00 90.25 199 ASP A C 1
ATOM 1476 O O . ASP A 1 199 ? 5.815 -5.656 -14.018 1.00 90.25 199 ASP A O 1
ATOM 1480 N N . THR A 1 200 ? 3.759 -6.349 -14.608 1.00 89.12 200 THR A N 1
ATOM 1481 C CA . THR A 1 200 ? 4.020 -6.373 -16.056 1.00 89.12 200 THR A CA 1
ATOM 1482 C C . THR A 1 200 ? 4.408 -4.981 -16.581 1.00 89.12 200 THR A C 1
ATOM 1484 O O . THR A 1 200 ? 5.258 -4.839 -17.467 1.00 89.12 200 THR A O 1
ATOM 1487 N N . ASP A 1 201 ? 3.796 -3.923 -16.041 1.00 91.56 201 ASP A N 1
ATOM 1488 C CA . ASP A 1 201 ? 4.141 -2.543 -16.375 1.00 91.56 201 ASP A CA 1
ATOM 1489 C C . ASP A 1 201 ? 5.567 -2.204 -15.915 1.00 91.56 201 ASP A C 1
ATOM 1491 O O . ASP A 1 201 ? 6.343 -1.665 -16.711 1.00 91.56 201 ASP A O 1
ATOM 1495 N N . ILE A 1 202 ? 5.947 -2.557 -14.682 1.00 90.25 202 ILE A N 1
ATOM 1496 C CA . ILE A 1 202 ? 7.299 -2.343 -14.148 1.00 90.25 202 ILE A CA 1
ATOM 1497 C C . ILE A 1 202 ? 8.327 -3.114 -14.977 1.00 90.25 202 ILE A C 1
ATOM 1499 O O . ILE A 1 202 ? 9.347 -2.531 -15.351 1.00 90.25 202 ILE A O 1
ATOM 1503 N N . GLU A 1 203 ? 8.066 -4.376 -15.323 1.00 89.19 203 GLU A N 1
ATOM 1504 C CA . GLU A 1 203 ? 8.954 -5.191 -16.161 1.00 89.19 203 GLU A CA 1
ATOM 1505 C C . GLU A 1 203 ? 9.237 -4.494 -17.499 1.00 89.19 203 GLU A C 1
ATOM 1507 O O . GLU A 1 203 ? 10.389 -4.276 -17.897 1.00 89.19 203 GLU A O 1
ATOM 1512 N N . ARG A 1 204 ? 8.177 -4.027 -18.163 1.00 90.94 204 ARG A N 1
ATOM 1513 C CA . ARG A 1 204 ? 8.296 -3.275 -19.411 1.00 90.94 204 ARG A CA 1
ATOM 1514 C C . ARG A 1 204 ? 9.063 -1.967 -19.228 1.00 90.94 204 ARG A C 1
ATOM 15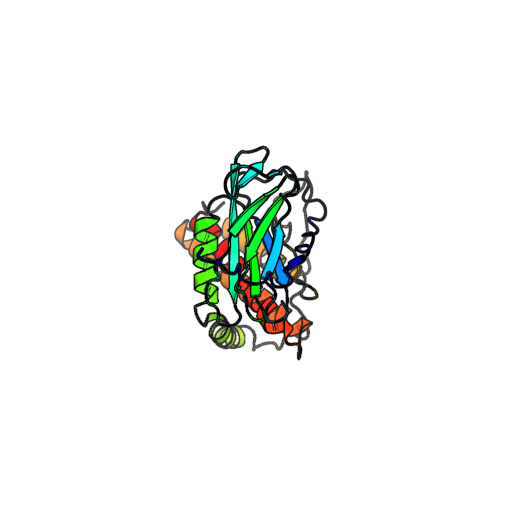16 O O . ARG A 1 204 ? 9.877 -1.621 -20.084 1.00 90.94 204 ARG A O 1
ATOM 1523 N N . ILE A 1 205 ? 8.833 -1.234 -18.139 1.00 93.50 205 ILE A N 1
ATOM 1524 C CA . ILE A 1 205 ? 9.527 0.032 -17.856 1.00 93.50 205 ILE A CA 1
ATOM 1525 C C . ILE A 1 205 ? 11.020 -0.209 -17.591 1.00 93.50 205 ILE A C 1
ATOM 1527 O O . ILE A 1 205 ? 11.856 0.558 -18.082 1.00 93.50 205 ILE A O 1
ATOM 1531 N N . ARG A 1 206 ? 11.382 -1.288 -16.879 1.00 91.31 206 ARG A N 1
ATOM 1532 C CA . ARG A 1 206 ? 12.780 -1.712 -16.673 1.00 91.31 206 ARG A CA 1
ATOM 1533 C C . ARG A 1 206 ? 13.490 -1.910 -18.007 1.00 91.31 206 ARG A C 1
ATOM 1535 O O . ARG A 1 206 ? 14.615 -1.428 -18.159 1.00 91.31 206 ARG A O 1
ATOM 1542 N N . ALA A 1 207 ? 12.816 -2.522 -18.979 1.00 91.25 207 ALA A N 1
ATOM 1543 C CA . ALA A 1 207 ? 13.349 -2.787 -20.314 1.00 91.25 207 ALA A CA 1
ATOM 1544 C C . ALA A 1 207 ? 13.480 -1.540 -21.215 1.00 91.25 207 ALA A C 1
ATOM 1546 O O . ALA A 1 207 ? 14.152 -1.596 -22.246 1.00 91.25 207 ALA A O 1
ATOM 1547 N N . LEU A 1 208 ? 12.881 -0.395 -20.855 1.00 90.31 208 LEU A N 1
ATOM 1548 C CA . LEU A 1 208 ? 13.002 0.826 -21.656 1.00 90.31 208 LEU A CA 1
ATOM 1549 C C . LEU A 1 208 ? 14.446 1.350 -21.658 1.00 90.31 208 LEU A C 1
ATOM 1551 O O . LEU A 1 208 ? 15.041 1.601 -20.610 1.00 90.31 208 LEU A O 1
ATOM 1555 N N . SER A 1 209 ? 14.982 1.641 -22.842 1.00 92.94 209 SER A N 1
ATOM 1556 C CA . SER A 1 209 ? 16.230 2.399 -22.985 1.00 92.94 209 SER A CA 1
ATOM 1557 C C . SER A 1 209 ? 15.959 3.902 -22.831 1.00 92.94 209 SER A C 1
ATOM 1559 O O . SER A 1 209 ? 15.931 4.649 -23.809 1.00 92.94 209 SER A O 1
ATOM 1561 N N . ARG A 1 210 ? 15.682 4.341 -21.599 1.00 93.62 210 ARG A N 1
ATOM 1562 C CA . ARG A 1 210 ? 15.387 5.738 -21.233 1.00 93.62 210 ARG A CA 1
ATOM 1563 C C . ARG A 1 210 ? 16.153 6.159 -19.975 1.00 93.62 210 ARG A C 1
ATOM 1565 O O . ARG A 1 210 ? 16.662 5.307 -19.249 1.00 93.62 210 ARG A O 1
ATOM 1572 N N . THR A 1 211 ? 16.218 7.468 -19.719 1.00 96.50 211 THR A N 1
ATOM 1573 C CA . THR A 1 211 ? 16.802 8.024 -18.486 1.00 96.50 211 THR A CA 1
ATOM 1574 C C . THR A 1 211 ? 16.049 7.535 -17.247 1.00 96.50 211 THR A C 1
ATOM 1576 O O . THR A 1 211 ? 14.876 7.160 -17.332 1.00 96.50 211 THR A O 1
ATOM 1579 N N . LEU A 1 212 ? 16.712 7.566 -16.086 1.00 95.25 212 LEU A N 1
ATOM 1580 C CA . LEU A 1 212 ? 16.093 7.195 -14.812 1.00 95.25 212 LEU A CA 1
ATOM 1581 C C . LEU A 1 212 ? 14.815 8.003 -14.548 1.00 95.25 212 LEU A C 1
ATOM 1583 O O . LEU A 1 212 ? 13.784 7.421 -14.227 1.00 95.25 212 LEU A O 1
ATOM 1587 N N . ASP A 1 213 ? 14.849 9.314 -14.779 1.00 95.69 213 ASP A N 1
ATOM 1588 C CA . ASP A 1 213 ? 13.684 10.183 -14.576 1.00 95.69 213 ASP A CA 1
ATOM 1589 C C . ASP A 1 213 ? 12.514 9.815 -15.491 1.00 95.69 213 ASP A C 1
ATOM 1591 O O . ASP A 1 213 ? 11.365 9.774 -15.054 1.00 95.69 213 ASP A O 1
ATOM 1595 N N . ALA A 1 214 ? 12.792 9.469 -16.751 1.00 95.56 214 ALA A N 1
ATOM 1596 C CA . ALA A 1 214 ? 11.760 9.017 -17.675 1.00 95.56 214 ALA A CA 1
ATOM 1597 C C . ALA A 1 214 ? 11.172 7.656 -17.262 1.00 95.56 214 ALA A C 1
ATOM 1599 O O . ALA A 1 214 ? 9.969 7.440 -17.419 1.00 95.56 214 ALA A O 1
ATOM 1600 N N . LYS A 1 215 ? 11.986 6.748 -16.705 1.00 95.44 215 LYS A N 1
ATOM 1601 C CA . LYS A 1 215 ? 11.495 5.486 -16.131 1.00 95.44 215 LYS A CA 1
ATOM 1602 C C . LYS A 1 215 ? 10.650 5.721 -14.883 1.00 95.44 215 LYS A C 1
ATOM 1604 O O . LYS A 1 215 ? 9.565 5.159 -14.791 1.00 95.44 215 LYS A O 1
ATOM 1609 N N . ARG A 1 216 ? 11.092 6.580 -13.960 1.00 95.00 216 ARG A N 1
ATOM 1610 C CA . ARG A 1 216 ? 10.324 6.956 -12.761 1.00 95.00 216 ARG A CA 1
ATOM 1611 C C . ARG A 1 216 ? 8.993 7.601 -13.136 1.00 95.00 216 ARG A C 1
ATOM 1613 O O . ARG A 1 216 ? 7.965 7.220 -12.598 1.00 95.00 216 ARG A O 1
ATOM 1620 N N . SER A 1 217 ? 8.980 8.503 -14.117 1.00 93.00 217 SER A N 1
ATOM 1621 C CA . SER A 1 217 ? 7.743 9.102 -14.636 1.00 93.00 217 SER A CA 1
ATOM 1622 C C . SER A 1 217 ? 6.780 8.058 -15.222 1.00 93.00 217 SER A C 1
ATOM 1624 O O . SER A 1 217 ? 5.585 8.090 -14.922 1.00 93.00 217 SER A O 1
ATOM 1626 N N . ALA A 1 218 ? 7.289 7.096 -15.999 1.00 92.75 218 ALA A N 1
ATOM 1627 C CA . ALA A 1 218 ? 6.476 5.989 -16.502 1.00 92.75 218 ALA A CA 1
ATOM 1628 C C . ALA A 1 218 ? 5.952 5.099 -15.361 1.00 92.75 218 ALA A C 1
ATOM 1630 O O . ALA A 1 218 ? 4.781 4.724 -15.371 1.00 92.75 218 ALA A O 1
ATOM 1631 N N . ARG A 1 219 ? 6.780 4.824 -14.345 1.00 94.12 219 ARG A N 1
ATOM 1632 C CA . ARG A 1 219 ? 6.385 4.037 -13.170 1.00 94.12 219 ARG A CA 1
ATOM 1633 C C . ARG A 1 219 ? 5.305 4.738 -12.350 1.00 94.12 219 ARG A C 1
ATOM 1635 O O . ARG A 1 219 ? 4.306 4.103 -12.062 1.00 94.12 219 ARG A O 1
ATOM 1642 N N . ARG A 1 220 ? 5.396 6.055 -12.124 1.00 92.38 220 ARG A N 1
ATOM 1643 C CA . ARG A 1 220 ? 4.315 6.838 -11.484 1.00 92.38 220 ARG A CA 1
ATOM 1644 C C . ARG A 1 220 ? 2.983 6.733 -12.235 1.00 92.38 220 ARG A C 1
ATOM 1646 O O . ARG A 1 220 ? 1.922 6.754 -11.620 1.00 92.38 220 ARG A O 1
ATOM 1653 N N . SER A 1 221 ? 3.028 6.618 -13.563 1.00 90.38 221 SER A N 1
ATOM 1654 C CA . SER A 1 221 ? 1.817 6.412 -14.370 1.00 90.38 221 SER A CA 1
ATOM 1655 C C . SER A 1 221 ? 1.237 5.010 -14.151 1.00 90.38 221 SER A C 1
ATOM 1657 O O . SER A 1 221 ? 0.029 4.868 -13.975 1.00 90.38 221 SER A O 1
ATOM 1659 N N . ALA A 1 222 ? 2.092 3.983 -14.097 1.00 92.38 222 ALA A N 1
ATOM 1660 C CA . ALA A 1 222 ? 1.686 2.622 -13.745 1.00 92.38 222 ALA A CA 1
ATOM 1661 C C . ALA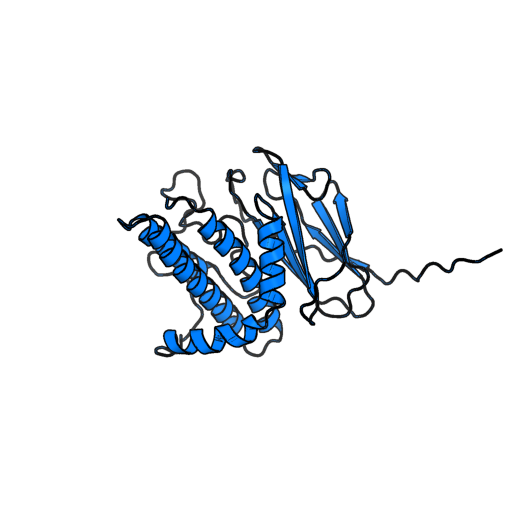 A 1 222 ? 1.132 2.537 -12.310 1.00 92.38 222 ALA A C 1
ATOM 1663 O O . ALA A 1 222 ? 0.100 1.906 -12.097 1.00 92.38 222 ALA A O 1
ATOM 1664 N N . ASP A 1 223 ? 1.752 3.232 -11.351 1.00 91.88 223 ASP A N 1
ATOM 1665 C CA . ASP A 1 223 ? 1.290 3.339 -9.963 1.00 91.88 223 ASP A CA 1
ATOM 1666 C C . ASP A 1 223 ? -0.136 3.915 -9.905 1.00 91.88 223 ASP A C 1
ATOM 1668 O O . ASP A 1 223 ? -1.021 3.345 -9.271 1.00 91.88 223 ASP A O 1
ATOM 1672 N N . ALA A 1 224 ? -0.407 5.006 -10.628 1.00 88.19 224 ALA A N 1
ATOM 1673 C CA . ALA A 1 224 ? -1.744 5.604 -10.687 1.00 88.19 224 ALA A CA 1
ATOM 1674 C C . ALA A 1 224 ? -2.799 4.652 -11.289 1.00 88.19 224 ALA A C 1
ATOM 1676 O O . ALA A 1 224 ? -3.935 4.579 -10.803 1.00 88.19 224 ALA A O 1
ATOM 1677 N N . ILE A 1 225 ? -2.424 3.892 -12.324 1.00 90.44 225 ILE A N 1
ATOM 1678 C CA . ILE A 1 225 ? -3.294 2.879 -12.933 1.00 90.44 225 ILE A CA 1
ATOM 1679 C C . ILE A 1 225 ? -3.556 1.724 -11.955 1.00 90.44 225 ILE A C 1
ATOM 1681 O O . ILE A 1 225 ? -4.696 1.262 -11.864 1.00 90.44 225 ILE A O 1
ATOM 1685 N N . LEU A 1 226 ? -2.546 1.267 -11.207 1.00 92.38 226 LEU A N 1
ATOM 1686 C CA . LEU A 1 226 ? -2.708 0.241 -10.174 1.00 92.38 226 LEU A CA 1
ATOM 1687 C C . LEU A 1 226 ? -3.769 0.666 -9.156 1.00 92.38 226 LEU A C 1
ATOM 1689 O O . LEU A 1 226 ? -4.744 -0.059 -8.956 1.00 92.38 226 LEU A O 1
ATOM 1693 N N . ILE A 1 227 ? -3.626 1.858 -8.570 1.00 90.31 227 ILE A N 1
ATOM 1694 C CA . ILE A 1 227 ? -4.569 2.356 -7.556 1.00 90.31 227 ILE A CA 1
ATOM 1695 C C . ILE A 1 227 ? -5.986 2.458 -8.122 1.00 90.31 227 ILE A C 1
ATOM 1697 O O . ILE A 1 227 ? -6.947 2.037 -7.478 1.00 90.31 227 ILE A O 1
ATOM 1701 N N . THR A 1 228 ? -6.116 2.923 -9.364 1.00 88.50 228 THR A N 1
ATOM 1702 C CA . THR A 1 228 ? -7.403 2.968 -10.068 1.00 88.50 228 THR A CA 1
ATOM 1703 C C . THR A 1 228 ? -8.038 1.579 -10.193 1.00 88.50 228 THR A C 1
ATOM 1705 O O . THR A 1 228 ? -9.223 1.405 -9.907 1.00 88.50 228 THR A O 1
ATOM 1708 N N . ARG A 1 229 ? -7.259 0.563 -10.584 1.00 92.31 229 ARG A N 1
ATOM 1709 C CA . ARG A 1 229 ? -7.731 -0.826 -10.717 1.00 92.31 229 ARG A CA 1
ATOM 1710 C C . ARG A 1 229 ? -8.099 -1.446 -9.366 1.00 92.31 229 ARG A C 1
ATOM 1712 O O . ARG A 1 229 ? -9.100 -2.154 -9.286 1.00 92.31 229 ARG A O 1
ATOM 1719 N N . MET A 1 230 ? -7.346 -1.155 -8.303 1.00 92.38 230 MET A N 1
ATOM 1720 C CA . MET A 1 230 ? -7.689 -1.586 -6.941 1.00 92.38 230 MET A CA 1
ATOM 1721 C C . MET A 1 230 ? -9.027 -0.986 -6.492 1.00 92.38 230 MET A C 1
ATOM 1723 O O . MET A 1 230 ? -9.922 -1.715 -6.068 1.00 92.38 230 MET A O 1
ATOM 1727 N N . GLN A 1 231 ? -9.208 0.327 -6.656 1.00 90.44 231 GLN A N 1
ATOM 1728 C CA . GLN A 1 231 ? -10.458 1.016 -6.314 1.00 90.44 231 GLN A CA 1
ATOM 1729 C C . GLN A 1 231 ? -11.640 0.545 -7.173 1.00 90.44 231 GLN A C 1
ATOM 1731 O O . GLN A 1 231 ? -12.767 0.447 -6.682 1.00 90.44 231 GLN A O 1
ATOM 1736 N N . TYR A 1 232 ? -11.398 0.208 -8.442 1.00 90.38 232 TYR A N 1
ATOM 1737 C CA . TYR A 1 232 ? -12.403 -0.425 -9.291 1.00 90.38 232 TYR A CA 1
ATOM 1738 C C . TYR A 1 232 ? -12.840 -1.783 -8.719 1.00 90.38 232 TYR A C 1
ATOM 1740 O O . TYR A 1 232 ? -14.038 -2.016 -8.551 1.00 90.38 232 TYR A O 1
ATOM 1748 N N . ASN A 1 233 ? -11.894 -2.648 -8.335 1.00 93.50 233 ASN A N 1
ATOM 1749 C CA . ASN A 1 233 ? -12.221 -3.936 -7.719 1.00 93.50 233 ASN A CA 1
ATOM 1750 C C . ASN A 1 233 ? -12.973 -3.760 -6.394 1.00 93.50 233 ASN A C 1
ATOM 1752 O O . ASN A 1 233 ? -13.957 -4.462 -6.168 1.00 93.50 233 ASN A O 1
ATOM 1756 N N . CYS A 1 234 ? -12.608 -2.774 -5.570 1.00 90.62 234 CYS A N 1
ATOM 1757 C CA . CYS A 1 234 ? -13.383 -2.417 -4.381 1.00 90.62 234 CYS A CA 1
ATOM 1758 C C . CYS A 1 234 ? -14.853 -2.122 -4.710 1.00 90.62 234 CYS A C 1
ATOM 1760 O O . CYS A 1 234 ? -15.751 -2.698 -4.100 1.00 90.62 234 CYS A O 1
ATOM 1762 N N . ARG A 1 235 ? -15.118 -1.266 -5.705 1.00 90.12 235 ARG A N 1
ATOM 1763 C CA . ARG A 1 235 ? -16.487 -0.926 -6.132 1.00 90.12 235 ARG A CA 1
ATOM 1764 C C . ARG A 1 235 ? -17.248 -2.122 -6.676 1.00 90.12 235 ARG A C 1
ATOM 1766 O O . ARG A 1 235 ? -18.451 -2.214 -6.461 1.00 90.12 235 ARG A O 1
ATOM 1773 N N . TRP A 1 236 ? -16.559 -3.009 -7.385 1.00 89.88 236 TRP A N 1
ATOM 1774 C CA . TRP A 1 236 ? -17.185 -4.184 -7.965 1.00 89.88 236 TRP A CA 1
ATOM 1775 C C . TRP A 1 236 ? -17.604 -5.198 -6.898 1.00 89.88 236 TRP A C 1
ATOM 1777 O O . TRP A 1 236 ? -18.771 -5.576 -6.826 1.00 89.88 236 TRP A O 1
ATOM 1787 N N . TYR A 1 237 ? -16.676 -5.595 -6.024 1.00 89.69 237 TYR A N 1
ATOM 1788 C CA . TYR A 1 237 ? -16.934 -6.609 -4.996 1.00 89.69 237 TYR A CA 1
ATOM 1789 C C . TYR A 1 237 ? -17.863 -6.132 -3.874 1.00 89.69 237 TYR A C 1
ATOM 1791 O O . TYR A 1 237 ? -18.519 -6.951 -3.228 1.00 89.69 237 TYR A O 1
ATOM 1799 N N . TYR A 1 238 ? -17.937 -4.819 -3.656 1.00 85.88 238 TYR A N 1
ATOM 1800 C CA . TYR A 1 238 ? -18.766 -4.197 -2.627 1.00 85.88 238 TYR A CA 1
ATOM 1801 C C . TYR A 1 238 ? -19.880 -3.323 -3.220 1.00 85.88 238 TYR A C 1
ATOM 1803 O O . TYR A 1 238 ? -20.351 -2.396 -2.572 1.00 85.88 238 TYR A O 1
ATOM 1811 N N . ALA A 1 239 ? -20.335 -3.588 -4.447 1.00 87.19 239 ALA A N 1
ATOM 1812 C CA . ALA A 1 239 ? -21.413 -2.811 -5.058 1.00 87.19 239 ALA A CA 1
ATOM 1813 C C . ALA A 1 239 ? -22.656 -2.747 -4.141 1.00 87.19 239 ALA A C 1
ATOM 1815 O O . ALA A 1 239 ? -23.232 -3.773 -3.783 1.00 87.19 239 ALA A O 1
ATOM 1816 N N . GLY A 1 240 ? -23.060 -1.530 -3.755 1.00 78.44 240 GLY A N 1
ATOM 1817 C CA . GLY A 1 240 ? -24.179 -1.294 -2.830 1.00 78.44 240 GLY A CA 1
ATOM 1818 C C . GLY A 1 240 ? -23.868 -1.515 -1.342 1.00 78.44 240 GLY A C 1
ATOM 1819 O O . GLY A 1 240 ? -24.773 -1.415 -0.519 1.00 78.44 240 GLY A O 1
ATOM 1820 N N . ASP A 1 241 ? -22.613 -1.791 -0.986 1.00 83.38 241 ASP A N 1
ATOM 1821 C CA . ASP A 1 241 ? -22.142 -2.042 0.377 1.00 83.38 241 ASP A CA 1
ATOM 1822 C C . ASP A 1 241 ? -21.328 -0.838 0.900 1.00 83.38 241 ASP A C 1
ATOM 1824 O O . ASP A 1 241 ? -20.539 -0.221 0.181 1.00 83.38 241 ASP A O 1
ATOM 1828 N N . ALA A 1 242 ? -21.494 -0.501 2.182 1.00 80.31 242 ALA A N 1
ATOM 1829 C CA . ALA A 1 242 ? -20.742 0.569 2.841 1.00 80.31 242 ALA A CA 1
ATOM 1830 C C . ALA A 1 242 ? -19.229 0.283 2.922 1.00 80.31 242 ALA A C 1
ATOM 1832 O O . ALA A 1 242 ? -18.446 1.197 3.180 1.00 80.31 242 ALA A O 1
ATOM 1833 N N . ALA A 1 243 ? -18.812 -0.964 2.689 1.00 82.25 243 ALA A N 1
ATOM 1834 C CA . ALA A 1 243 ? -17.416 -1.379 2.641 1.00 82.25 243 ALA A CA 1
ATOM 1835 C C . ALA A 1 243 ? -16.639 -0.886 1.395 1.00 82.25 243 ALA A C 1
ATOM 1837 O O . ALA A 1 243 ? -15.411 -0.981 1.380 1.00 82.25 243 ALA A O 1
ATOM 1838 N N . VAL A 1 244 ? -17.295 -0.294 0.381 1.00 82.94 244 VAL A N 1
ATOM 1839 C CA . VAL A 1 244 ? -16.603 0.307 -0.787 1.00 82.94 244 VAL A CA 1
ATOM 1840 C C . VAL A 1 244 ? -15.610 1.389 -0.369 1.00 82.94 244 VAL A C 1
ATOM 1842 O O . VAL A 1 244 ? -14.487 1.420 -0.877 1.00 82.94 244 VAL A O 1
ATOM 1845 N N . THR A 1 245 ? -16.026 2.284 0.530 1.00 81.69 245 THR A N 1
ATOM 1846 C CA . THR A 1 245 ? -15.211 3.417 0.986 1.00 81.69 245 THR A CA 1
ATOM 1847 C C . THR A 1 245 ? -13.936 2.953 1.690 1.00 81.69 245 THR A C 1
ATOM 1849 O O . THR A 1 245 ? -12.865 3.264 1.174 1.00 81.69 245 THR A O 1
ATOM 1852 N N . PRO A 1 246 ? -13.996 2.154 2.774 1.00 78.62 246 PRO A N 1
ATOM 1853 C CA . PRO A 1 246 ? -12.784 1.706 3.458 1.00 78.62 246 PRO A CA 1
ATOM 1854 C C . PRO A 1 246 ? -11.882 0.830 2.578 1.00 78.62 246 PRO A C 1
ATOM 1856 O O . PRO A 1 246 ? -10.663 0.949 2.662 1.00 78.62 246 PRO A O 1
ATOM 1859 N N . CYS A 1 247 ? -12.439 0.019 1.671 1.00 84.31 247 CYS A N 1
ATOM 1860 C CA . CYS A 1 247 ? -11.638 -0.697 0.672 1.00 84.31 247 CYS A CA 1
ATOM 1861 C C . CYS A 1 247 ? -10.863 0.272 -0.238 1.00 84.31 247 CYS A C 1
ATOM 1863 O O . CYS A 1 247 ? -9.670 0.105 -0.491 1.00 84.31 247 CYS A O 1
ATOM 1865 N N . SER A 1 248 ? -11.541 1.314 -0.729 1.00 85.94 248 SER A N 1
ATOM 1866 C CA . SER A 1 248 ? -10.939 2.299 -1.635 1.00 85.94 248 SER A CA 1
ATOM 1867 C C . SER A 1 248 ? -9.902 3.178 -0.935 1.00 85.94 248 SER A C 1
ATOM 1869 O O . SER A 1 248 ? -8.928 3.591 -1.564 1.00 85.94 248 SER A O 1
ATOM 1871 N N . GLU A 1 249 ? -10.108 3.468 0.350 1.00 83.00 249 GLU A N 1
ATOM 1872 C CA . GLU A 1 249 ? -9.169 4.210 1.193 1.00 83.00 249 GLU A CA 1
ATOM 1873 C C . GLU A 1 249 ? -7.953 3.354 1.567 1.00 83.00 249 GLU A C 1
ATOM 1875 O O . GLU A 1 249 ? -6.833 3.858 1.571 1.00 83.00 249 GLU A O 1
ATOM 1880 N N . PHE A 1 250 ? -8.118 2.041 1.744 1.00 83.31 250 PHE A N 1
ATOM 1881 C CA . PHE A 1 250 ? -6.988 1.126 1.909 1.00 83.31 250 PHE A CA 1
ATOM 1882 C C . PHE A 1 250 ? -6.030 1.149 0.702 1.00 83.31 250 PHE A C 1
ATOM 1884 O O . PHE A 1 250 ? -4.810 1.158 0.874 1.00 83.31 250 PHE A O 1
ATOM 1891 N N . ALA A 1 251 ? -6.550 1.282 -0.524 1.00 87.31 251 ALA A N 1
ATOM 1892 C CA . ALA A 1 251 ? -5.715 1.474 -1.715 1.00 87.31 251 ALA A CA 1
ATOM 1893 C C . ALA A 1 251 ? -4.881 2.779 -1.676 1.00 87.31 251 ALA A C 1
ATOM 1895 O O . ALA A 1 251 ? -3.857 2.881 -2.348 1.00 87.31 251 ALA A O 1
ATOM 1896 N N . LEU A 1 252 ? -5.252 3.782 -0.872 1.00 85.81 252 LEU A N 1
ATOM 1897 C CA . LEU A 1 252 ? -4.456 5.007 -0.709 1.00 85.81 252 LEU A CA 1
ATOM 1898 C C . LEU A 1 252 ? -3.226 4.805 0.190 1.00 85.81 252 LEU A C 1
ATOM 1900 O O . LEU A 1 252 ? -2.233 5.518 0.032 1.00 85.81 252 LEU A O 1
ATOM 1904 N N . ILE A 1 253 ? -3.245 3.799 1.069 1.00 85.31 253 ILE A N 1
ATOM 1905 C CA . ILE A 1 253 ? -2.050 3.371 1.811 1.00 85.31 253 ILE A CA 1
ATOM 1906 C C . ILE A 1 253 ? -1.050 2.735 0.835 1.00 85.31 253 ILE A C 1
ATOM 1908 O O . ILE A 1 253 ? 0.135 3.071 0.847 1.00 85.31 253 ILE A O 1
ATOM 1912 N N . TYR A 1 254 ? -1.542 1.911 -0.097 1.00 86.56 254 TYR A N 1
ATOM 1913 C CA . TYR A 1 254 ? -0.737 1.390 -1.207 1.00 86.56 254 TYR A CA 1
ATOM 1914 C C . TYR A 1 254 ? -0.146 2.501 -2.068 1.00 86.56 254 TYR A C 1
ATOM 1916 O O . TYR A 1 254 ? 1.035 2.441 -2.398 1.00 86.56 254 TYR A O 1
ATOM 1924 N N . LYS A 1 255 ? -0.932 3.540 -2.389 1.00 89.12 255 LYS A N 1
ATOM 1925 C CA . LYS A 1 255 ? -0.467 4.700 -3.167 1.00 89.12 255 LYS A CA 1
ATOM 1926 C C . LYS A 1 255 ? 0.782 5.331 -2.548 1.00 89.12 255 LYS A C 1
ATOM 1928 O O . LYS A 1 255 ? 1.737 5.609 -3.267 1.00 89.12 255 LYS A O 1
ATOM 1933 N N . ALA A 1 256 ? 0.784 5.536 -1.232 1.00 89.25 256 ALA A N 1
ATOM 1934 C CA . ALA A 1 256 ? 1.929 6.100 -0.521 1.00 89.25 256 ALA A CA 1
ATOM 1935 C C . ALA A 1 256 ? 3.161 5.182 -0.596 1.00 89.25 256 ALA A C 1
ATOM 1937 O O . ALA A 1 256 ? 4.265 5.638 -0.899 1.00 89.25 256 ALA A O 1
ATOM 1938 N N . ALA A 1 257 ? 2.959 3.881 -0.380 1.00 88.56 257 ALA A N 1
ATOM 1939 C CA . ALA A 1 257 ? 4.017 2.878 -0.413 1.00 88.56 257 ALA A CA 1
ATOM 1940 C C . ALA A 1 257 ? 4.692 2.776 -1.791 1.00 88.56 257 ALA A C 1
ATOM 1942 O O . ALA A 1 257 ? 5.918 2.857 -1.895 1.00 88.56 257 ALA A O 1
ATOM 1943 N N . ILE A 1 258 ? 3.905 2.642 -2.862 1.00 88.69 258 ILE A N 1
ATOM 1944 C CA . ILE A 1 258 ? 4.445 2.505 -4.221 1.00 88.69 258 ILE A CA 1
ATOM 1945 C C . ILE A 1 258 ? 5.062 3.812 -4.727 1.00 88.69 258 ILE A C 1
ATOM 1947 O O . ILE A 1 258 ? 6.090 3.763 -5.396 1.00 88.69 258 ILE A O 1
ATOM 1951 N N . ALA A 1 259 ? 4.515 4.975 -4.349 1.00 89.81 259 ALA A N 1
ATOM 1952 C CA . ALA A 1 259 ? 5.102 6.268 -4.695 1.00 89.81 259 ALA A CA 1
ATOM 1953 C C . ALA A 1 259 ? 6.501 6.421 -4.084 1.00 89.81 259 ALA A C 1
ATOM 1955 O O . ALA A 1 259 ? 7.452 6.734 -4.803 1.00 89.81 259 ALA A O 1
ATOM 1956 N N . TYR A 1 260 ? 6.649 6.096 -2.794 1.00 90.31 260 TYR A N 1
ATOM 1957 C CA . TYR A 1 260 ? 7.956 6.066 -2.139 1.00 90.31 260 TYR A CA 1
ATOM 1958 C C . TYR A 1 260 ? 8.917 5.115 -2.862 1.00 90.31 260 TYR A C 1
ATOM 1960 O O . TYR A 1 260 ? 10.036 5.502 -3.199 1.00 90.31 260 TYR A O 1
ATOM 1968 N N . LYS A 1 261 ? 8.461 3.896 -3.188 1.00 88.50 261 LYS A N 1
ATOM 1969 C CA . LYS A 1 261 ? 9.266 2.920 -3.936 1.00 88.50 261 LYS A CA 1
ATOM 1970 C C . LYS A 1 261 ? 9.651 3.391 -5.328 1.00 88.50 261 LYS A C 1
ATOM 1972 O O . LYS A 1 261 ? 10.702 2.987 -5.816 1.00 88.50 261 LYS A O 1
ATOM 1977 N N . THR A 1 262 ? 8.829 4.199 -5.984 1.00 90.88 262 THR A N 1
ATOM 1978 C CA . THR A 1 262 ? 9.136 4.790 -7.288 1.00 90.88 262 THR A CA 1
ATOM 1979 C C . THR A 1 262 ? 10.177 5.898 -7.173 1.00 90.88 262 THR A C 1
ATOM 1981 O O . THR A 1 262 ? 11.081 5.972 -8.008 1.00 90.88 262 THR A O 1
ATOM 1984 N N . ASP A 1 263 ? 10.103 6.722 -6.131 1.00 90.56 263 ASP A N 1
ATOM 1985 C CA . ASP A 1 263 ? 11.029 7.835 -5.925 1.00 90.56 263 ASP A CA 1
ATOM 1986 C C . ASP A 1 263 ? 12.425 7.371 -5.487 1.00 90.56 263 ASP A C 1
ATOM 1988 O O . ASP A 1 263 ? 13.430 7.932 -5.935 1.00 90.56 263 ASP A O 1
ATOM 1992 N N . THR A 1 264 ? 12.515 6.296 -4.700 1.00 89.19 264 THR A N 1
ATOM 1993 C CA . THR A 1 264 ? 13.797 5.677 -4.312 1.00 89.19 264 THR A CA 1
ATOM 1994 C C . THR A 1 264 ? 14.338 4.696 -5.353 1.00 89.19 264 THR A C 1
ATOM 1996 O O . THR A 1 264 ? 15.496 4.290 -5.289 1.00 89.19 264 THR A O 1
ATOM 1999 N N . TRP A 1 265 ? 13.549 4.364 -6.377 1.00 89.12 265 TRP A N 1
ATOM 2000 C CA . TRP A 1 265 ? 13.925 3.391 -7.397 1.00 89.12 265 TRP A CA 1
ATOM 2001 C C . TRP A 1 265 ? 15.158 3.797 -8.205 1.00 89.12 265 TRP A C 1
ATOM 2003 O O . TRP A 1 265 ? 15.225 4.919 -8.711 1.00 89.12 265 TRP A O 1
ATOM 2013 N N . ASN A 1 266 ? 16.079 2.864 -8.443 1.00 88.62 266 ASN A N 1
ATOM 2014 C CA . ASN A 1 266 ? 17.274 3.075 -9.271 1.00 88.62 266 ASN A CA 1
ATOM 2015 C C . ASN A 1 266 ? 17.075 2.735 -10.768 1.00 88.62 266 ASN A C 1
ATOM 2017 O O . ASN A 1 266 ? 18.015 2.844 -11.558 1.00 88.62 266 ASN A O 1
ATOM 2021 N N . GLY A 1 267 ? 15.864 2.333 -11.176 1.00 85.00 267 GLY A N 1
ATOM 2022 C CA . GLY A 1 267 ? 15.529 2.008 -12.567 1.00 85.00 267 GLY A CA 1
ATOM 2023 C C . GLY A 1 267 ? 15.810 0.560 -12.985 1.00 85.00 267 GLY A C 1
ATOM 2024 O O . GLY A 1 267 ? 15.775 0.279 -14.193 1.00 85.00 267 GLY A O 1
ATOM 2025 N N . ARG A 1 268 ? 16.113 -0.324 -12.025 1.00 79.50 268 ARG A N 1
ATOM 2026 C CA . ARG A 1 268 ? 16.366 -1.759 -12.210 1.00 79.50 268 ARG A CA 1
ATOM 2027 C C . ARG A 1 268 ? 15.550 -2.630 -11.276 1.00 79.50 268 ARG A C 1
ATOM 2029 O O . ARG A 1 268 ? 15.005 -2.110 -10.288 1.00 79.50 268 ARG A O 1
#

Sequence (268 aa):
MTLWLAPSAGAISISRGYDAVLEDVSGGAAEDALFIYPVHEVIPSGEGLRILFRAPHGCSPATGSAFTCEEGSREFRPVLNDVSREAVSYSVEVTHEGVIVTAPDVDGKVLVGGVVGEGASHVQAAALDNLSAKESAGLVEKAVDESSRVALAGPVTVPRGYTHCPYIGCRDRTLHDYFSYSPDSWGRADFRGPCAYHDTDIERIRALSRTLDAKRSARRSADAILITRMQYNCRWYYAGDAAVTPCSEFALIYKAAIAYKTDTWNGR

Foldseek 3Di:
DDDDDDPPQFAADEDEQPPLCPVCLVDFQPQFHKAKGWDWDWDAFQYKYKYFDFDPPQWWWDPDQWIQHPNGIKHKDKAKAAPLLDGADWDWDTDRGGIMIIGNPHGTTMGIMMIIGPCRVQLSVQLSVLSNPPVLVVLVVVLCVVCVVDPPPAAQDADPPQDADSDDPDDPNCLRPQPSRYHCADPQQGLSRLRSVLSVQLVVLLPDPDDLVVSLVSNLVSLSSSLSRQLRSLCRRQVVHPSSVSSSSSSSSVSSVSNVCSVPDPSD

Organism: NCBI:txid384602

pLDDT: mean 74.7, std 19.82, range [19.64, 96.5]

InterPro domains:
  IPR036444 Phospholipase A2 domain superfamily [G3DSA:1.20.90.10] (170-261)

Radius of gyration: 19.41 Å; chains: 1; bounding box: 43×36×74 Å

Secondary structure (DSSP, 8-state):
-----PPP---EEEEE----------S---TT--EEEEEEEEPPTTPEEEEEEEPPTTEEEETTTEEEETTEEEEEEEEEEETT-PBPP-EEEEETTEEEEEESS--SEEEEEEEESTTHHHHHHHHHHHHHSTHHHHHHHHHHHHHTTS--SS--PPPTT-----STT-TTGGGSSSSTTS-SEETTEE-HHHHHHHHHHHHHHHH--S-HHHHHHHHHHHHHHHHHHHHHHHHHHTTTSTTHHHHHHHHHHHHHHHHHHHHS----